Protein AF-A0A840G719-F1 (afdb_monomer_lite)

Sequence (192 aa):
MLYLLPMEHEDEPPPPDCAWRLLTVCSDPEGNNGPLLNAIDALGDNLITAFDHQLRTITRLAATGKPWRELIQDRGSLHDVGDIQITYPTGETRTEKLWQFSHGQMRLLWCYGGGKKVLILSHAMPKTSRKIKDSDREAARQVMQEFVNSREAGNLKIIGDDDHERTLEKLFPKGAGESRVQKKSQDGRRLC

Organism: Rhodocyclus tenuis (NCBI:txid1066)

Foldseek 3Di:
DKEWEFLAQPPDDDAPLLFATETEIAPDPVVLHGQASVQLVPDDPVVVVQVNVQSHVVNVVRSVSDDPVVSCPPCVFKDFQDWAWAQAPVRDIDIWTWMWGDTDQKIWIWTALLWRRYIYTFYMDGCPDPHDDVVNVVSSNVRSNVSRHCLVVVNYAYPPDPCRVVSNCRGHPPPSNPDDPPPPPPDDDDDD

Secondary structure (DSSP, 8-state):
-EEEEE---TTSPPPPTTSPEEEEEESBTTTTBSHHHHHHHTS-HHHHHHHHHHHHHHHHHHHT---HHHH---TTTEEEEEEEEEE-TTS-EEEEEEEEEEETTEEEEEEE-SSSSEEEEEEEEE--SSSPPHHHHHHHHHHHHHHHHHHHTT-EEETT-TTHHHHHHHHS-TTTTSS-------------

pLDDT: mean 83.4, std 15.77, range [34.47, 96.69]

Radius of gyration: 17.81 Å; chains: 1; bounding box: 38×36×70 Å

Structure (mmCIF, N/CA/C/O backbone):
data_AF-A0A840G719-F1
#
_entry.id   AF-A0A840G719-F1
#
loop_
_atom_site.group_PDB
_atom_site.id
_atom_site.type_symbol
_atom_site.label_atom_id
_atom_site.label_alt_id
_atom_site.label_comp_id
_atom_site.label_asym_id
_atom_site.label_entity_id
_atom_site.label_seq_id
_atom_site.pdbx_PDB_ins_code
_atom_site.Cartn_x
_atom_site.Cartn_y
_atom_site.Cartn_z
_atom_site.occupancy
_atom_site.B_iso_or_equiv
_atom_site.auth_seq_id
_atom_site.auth_comp_id
_atom_site.auth_asym_id
_atom_site.auth_atom_id
_atom_site.pdbx_PDB_model_num
ATOM 1 N N . MET A 1 1 ? -18.100 2.601 -0.560 1.00 81.81 1 MET A N 1
ATOM 2 C CA . MET A 1 1 ? -17.422 1.340 -0.199 1.00 81.81 1 MET A CA 1
ATOM 3 C C . MET A 1 1 ? -16.013 1.424 -0.751 1.00 81.81 1 MET A C 1
ATOM 5 O O . MET A 1 1 ? -15.888 1.902 -1.870 1.00 81.81 1 MET A O 1
ATOM 9 N N . LEU A 1 2 ? -14.996 1.055 0.030 1.00 90.94 2 LEU A N 1
ATOM 10 C CA . LEU A 1 2 ? -13.596 1.067 -0.402 1.00 90.94 2 LEU A CA 1
ATOM 11 C C . LEU A 1 2 ? -13.113 -0.371 -0.580 1.00 90.94 2 LEU A C 1
ATOM 13 O O . LEU A 1 2 ? -13.419 -1.241 0.241 1.00 90.94 2 LEU A O 1
ATOM 17 N N . TYR A 1 3 ? -12.335 -0.608 -1.627 1.00 91.75 3 TYR A N 1
ATOM 18 C CA . TYR A 1 3 ? -11.767 -1.912 -1.914 1.00 91.75 3 TYR A CA 1
ATOM 19 C C . TYR A 1 3 ? -10.288 -1.958 -1.534 1.00 91.75 3 TYR A C 1
ATOM 21 O O . TYR A 1 3 ? -9.558 -0.973 -1.650 1.00 91.75 3 TYR A O 1
ATOM 29 N N . LEU A 1 4 ? -9.851 -3.122 -1.068 1.00 91.56 4 LEU A N 1
ATOM 30 C CA . LEU A 1 4 ? -8.453 -3.464 -0.866 1.00 91.56 4 LEU A CA 1
ATOM 31 C C . LEU A 1 4 ? -8.055 -4.466 -1.937 1.00 91.56 4 LEU A C 1
ATOM 33 O O . LEU A 1 4 ? -8.600 -5.570 -1.993 1.00 91.56 4 LEU A O 1
ATOM 37 N N . LEU A 1 5 ? -7.104 -4.071 -2.770 1.00 90.81 5 LEU A N 1
ATOM 38 C CA . LEU A 1 5 ? -6.531 -4.932 -3.790 1.00 90.81 5 LEU A CA 1
ATOM 39 C C . LEU A 1 5 ? -5.259 -5.584 -3.234 1.00 90.81 5 LEU A C 1
ATOM 41 O O . LEU A 1 5 ? -4.340 -4.853 -2.840 1.00 90.81 5 LEU A O 1
ATOM 45 N N . PRO A 1 6 ? -5.184 -6.925 -3.176 1.00 90.56 6 PRO A N 1
ATOM 46 C CA . PRO A 1 6 ? -3.932 -7.623 -2.931 1.00 90.56 6 PRO A CA 1
ATOM 47 C C . PRO A 1 6 ? -2.903 -7.291 -4.010 1.00 90.56 6 PRO A C 1
ATOM 49 O O . PRO A 1 6 ? -3.164 -7.422 -5.201 1.00 90.56 6 PRO A O 1
ATOM 52 N N . MET A 1 7 ? -1.728 -6.847 -3.578 1.00 89.81 7 MET A N 1
ATOM 53 C CA . MET A 1 7 ? -0.600 -6.536 -4.448 1.00 89.81 7 MET A CA 1
ATOM 54 C C . MET A 1 7 ? 0.362 -7.718 -4.419 1.00 89.81 7 MET A C 1
ATOM 56 O O . MET A 1 7 ? 1.276 -7.779 -3.594 1.00 89.81 7 MET A O 1
ATOM 60 N N . GLU A 1 8 ? 0.110 -8.675 -5.302 1.00 85.94 8 GLU A N 1
ATOM 61 C CA . GLU A 1 8 ? 0.941 -9.857 -5.507 1.00 85.94 8 GLU A CA 1
ATOM 62 C C . GLU A 1 8 ? 1.655 -9.740 -6.854 1.00 85.94 8 GLU A C 1
ATOM 64 O O . GLU A 1 8 ? 1.196 -9.048 -7.759 1.00 85.94 8 GLU A O 1
ATOM 69 N N . HIS A 1 9 ? 2.821 -10.368 -6.963 1.00 86.44 9 HIS A N 1
ATOM 70 C CA . HIS A 1 9 ? 3.521 -10.451 -8.240 1.00 86.44 9 HIS A CA 1
ATOM 71 C C . HIS A 1 9 ? 3.101 -11.751 -8.927 1.00 86.44 9 HIS A C 1
ATOM 73 O O . HIS A 1 9 ? 3.097 -12.787 -8.269 1.00 86.44 9 HIS A O 1
ATOM 79 N N . GLU A 1 10 ? 2.810 -11.714 -10.228 1.00 82.88 10 GLU A N 1
ATOM 80 C CA . GLU A 1 10 ? 2.217 -12.840 -10.974 1.00 82.88 10 GLU A CA 1
ATOM 81 C C . GLU A 1 10 ? 3.056 -14.132 -10.903 1.00 82.88 10 GLU A C 1
ATOM 83 O O . GLU A 1 10 ? 2.513 -15.226 -10.779 1.00 82.88 10 GLU A O 1
ATOM 88 N N . ASP A 1 11 ? 4.387 -14.005 -10.918 1.00 84.62 11 ASP A N 1
ATOM 89 C CA . ASP A 1 11 ? 5.314 -15.146 -10.802 1.00 84.62 11 ASP A CA 1
ATOM 90 C C . ASP A 1 11 ? 5.476 -15.732 -9.385 1.00 84.62 11 ASP A C 1
ATOM 92 O O . ASP A 1 11 ? 6.217 -16.704 -9.204 1.00 84.62 11 ASP A O 1
ATOM 96 N N . GLU A 1 12 ? 4.899 -15.119 -8.351 1.00 84.06 12 GLU A N 1
ATOM 97 C CA . GLU A 1 12 ? 5.107 -15.541 -6.963 1.00 84.06 12 GLU A CA 1
ATOM 98 C C . GLU A 1 12 ? 3.858 -16.253 -6.421 1.00 84.06 12 GLU A C 1
ATOM 100 O O . GLU A 1 12 ? 2.735 -15.853 -6.722 1.00 84.06 12 GLU A O 1
ATOM 105 N N . PRO A 1 13 ? 4.017 -17.319 -5.614 1.00 79.25 13 PRO A N 1
ATOM 106 C CA . PRO A 1 13 ? 2.868 -18.014 -5.053 1.00 79.25 13 PRO A CA 1
ATOM 107 C C . PRO A 1 13 ? 2.095 -17.098 -4.095 1.00 79.25 13 PRO A C 1
ATOM 109 O O . PRO A 1 13 ? 2.709 -16.245 -3.437 1.00 79.25 13 PRO A O 1
ATOM 112 N N . PRO A 1 14 ? 0.779 -17.326 -3.930 1.00 75.50 14 PRO A N 1
ATOM 113 C CA . PRO A 1 14 ? -0.012 -16.556 -2.990 1.00 75.50 14 PRO A CA 1
ATOM 114 C C . PRO A 1 14 ? 0.574 -16.694 -1.575 1.00 75.50 14 PRO A C 1
ATOM 116 O O . PRO A 1 14 ? 1.011 -17.782 -1.168 1.00 75.50 14 PRO A O 1
ATOM 119 N N . PRO A 1 15 ? 0.611 -15.603 -0.798 1.00 76.75 15 PRO A N 1
ATOM 120 C CA . PRO A 1 15 ? 1.250 -15.595 0.500 1.00 76.75 15 PRO A CA 1
ATOM 121 C C . PRO A 1 15 ? 0.500 -16.516 1.481 1.00 76.75 15 PRO A C 1
ATOM 123 O O . PRO A 1 15 ? -0.730 -16.447 1.580 1.00 76.75 15 PRO A O 1
ATOM 126 N N . PRO A 1 16 ? 1.206 -17.334 2.284 1.00 80.75 16 PRO A N 1
ATOM 127 C CA . PRO A 1 16 ? 0.563 -18.195 3.277 1.00 80.75 16 PRO A CA 1
ATOM 128 C C . PRO A 1 16 ? -0.178 -17.372 4.343 1.00 80.75 16 PRO A C 1
ATOM 130 O O . PRO A 1 16 ? 0.111 -16.194 4.542 1.00 80.75 16 PRO A O 1
ATOM 133 N N . ASP A 1 17 ? -1.090 -17.988 5.096 1.00 77.19 17 ASP A N 1
ATOM 134 C CA . ASP A 1 17 ? -1.905 -17.305 6.124 1.00 77.19 17 ASP A CA 1
ATOM 135 C C . ASP A 1 17 ? -1.086 -16.556 7.193 1.00 77.19 17 ASP A C 1
ATOM 137 O O . ASP A 1 17 ? -1.567 -15.613 7.818 1.00 77.19 17 ASP A O 1
ATOM 141 N N . CYS A 1 18 ? 0.162 -16.967 7.426 1.00 80.69 18 CYS A N 1
ATOM 142 C CA . CYS A 1 18 ? 1.057 -16.338 8.395 1.00 80.69 18 CYS A CA 1
ATOM 143 C C . CYS A 1 18 ? 1.989 -15.269 7.792 1.00 80.69 18 CYS A C 1
ATOM 145 O O . CYS A 1 18 ? 2.794 -14.692 8.537 1.00 80.69 18 CYS A O 1
ATOM 147 N N . ALA A 1 19 ? 1.918 -15.015 6.484 1.00 89.69 19 ALA A N 1
ATOM 148 C CA . ALA A 1 19 ? 2.735 -14.030 5.781 1.00 89.69 19 ALA A CA 1
ATOM 149 C C . ALA A 1 19 ? 2.218 -12.597 5.956 1.00 89.69 19 ALA A C 1
ATOM 151 O O . ALA A 1 19 ? 1.164 -12.351 6.543 1.00 89.69 19 ALA A O 1
ATOM 152 N N . TRP A 1 20 ? 2.995 -11.634 5.459 1.00 92.00 20 TRP A N 1
ATOM 153 C CA . TRP A 1 20 ? 2.507 -10.271 5.301 1.00 92.00 20 TRP A CA 1
ATOM 154 C C . TRP A 1 20 ? 1.571 -10.170 4.098 1.00 92.00 20 TRP A C 1
ATOM 156 O O . TRP A 1 20 ? 1.871 -10.703 3.033 1.00 92.00 20 TRP A O 1
ATOM 166 N N . ARG A 1 21 ? 0.456 -9.459 4.267 1.00 91.75 21 ARG A N 1
ATOM 167 C CA . ARG A 1 21 ? -0.425 -9.052 3.170 1.00 91.75 21 ARG A CA 1
ATOM 168 C C . ARG A 1 21 ? -0.020 -7.662 2.696 1.00 91.75 21 ARG A C 1
ATOM 170 O O . ARG A 1 21 ? 0.067 -6.733 3.502 1.00 91.75 21 ARG A O 1
ATOM 177 N N . LEU A 1 22 ? 0.236 -7.544 1.399 1.00 93.88 22 LEU A N 1
ATOM 178 C CA . LEU A 1 22 ? 0.485 -6.281 0.717 1.00 93.88 22 LEU A CA 1
ATOM 179 C C . LEU A 1 22 ? -0.827 -5.864 0.066 1.00 93.88 22 LEU A C 1
ATOM 181 O O . LEU A 1 22 ? -1.325 -6.578 -0.795 1.00 93.88 22 LEU A O 1
ATOM 185 N N . LEU A 1 23 ? -1.413 -4.761 0.511 1.00 94.06 23 LEU A N 1
ATOM 186 C CA . LEU A 1 23 ? -2.702 -4.289 0.014 1.00 94.06 23 LEU A CA 1
ATOM 187 C C . LEU A 1 23 ? -2.552 -2.856 -0.487 1.00 94.06 23 LEU A C 1
ATOM 189 O O . LEU A 1 23 ? -1.774 -2.087 0.074 1.00 94.06 23 LEU A O 1
ATOM 193 N N . THR A 1 24 ? -3.326 -2.465 -1.490 1.00 94.50 24 THR A N 1
ATOM 194 C CA . THR A 1 24 ? -3.522 -1.053 -1.838 1.00 94.50 24 THR A CA 1
ATOM 195 C C . THR A 1 24 ? -5.002 -0.696 -1.830 1.00 94.50 24 THR A C 1
ATOM 197 O O . THR A 1 24 ? -5.857 -1.577 -1.933 1.00 94.50 24 THR A O 1
ATOM 200 N N . VAL A 1 25 ? -5.305 0.590 -1.655 1.00 94.31 25 VAL A N 1
ATOM 201 C CA . VAL A 1 25 ? -6.685 1.081 -1.691 1.00 94.31 25 VAL A CA 1
ATOM 202 C C . VAL A 1 25 ? -7.129 1.299 -3.131 1.00 94.31 25 VAL A C 1
ATOM 204 O O . VAL A 1 25 ? -6.366 1.784 -3.969 1.00 94.31 25 VAL A O 1
ATOM 207 N N . CYS A 1 26 ? -8.381 0.963 -3.396 1.00 91.75 26 CYS A N 1
ATOM 208 C CA . CYS A 1 26 ? -8.999 1.065 -4.702 1.00 91.75 26 CYS A CA 1
ATOM 209 C C . CYS A 1 26 ? -10.455 1.516 -4.533 1.00 91.75 26 CYS A C 1
ATOM 211 O O . CYS A 1 26 ? -11.174 1.026 -3.656 1.00 91.75 26 CYS A O 1
A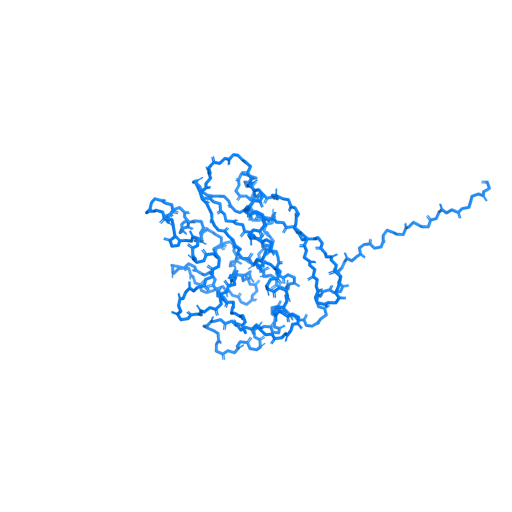TOM 213 N N . SER A 1 27 ? -10.880 2.483 -5.341 1.00 86.12 27 SER A N 1
ATOM 214 C CA . SER A 1 27 ? -12.250 3.007 -5.328 1.00 86.12 27 SER A CA 1
ATOM 215 C C . SER A 1 27 ? -13.155 2.275 -6.320 1.00 86.12 27 SER A C 1
ATOM 217 O O . SER A 1 27 ? -14.357 2.171 -6.077 1.00 86.12 27 SER A O 1
ATOM 219 N N . ASP A 1 28 ? -12.575 1.727 -7.390 1.00 82.62 28 ASP A N 1
ATOM 220 C CA . ASP A 1 28 ? -13.264 0.948 -8.416 1.00 82.62 28 ASP A CA 1
ATOM 221 C C . ASP A 1 28 ? -12.405 -0.260 -8.843 1.00 82.62 28 ASP A C 1
ATOM 223 O O . ASP A 1 28 ? -11.403 -0.074 -9.545 1.00 82.62 28 ASP A O 1
ATOM 227 N N . PRO A 1 29 ? -12.776 -1.485 -8.420 1.00 74.12 29 PRO A N 1
ATOM 228 C CA . PRO A 1 29 ? -12.008 -2.695 -8.682 1.00 74.12 29 PRO A CA 1
ATOM 229 C C . PRO A 1 29 ? -12.078 -3.144 -10.144 1.00 74.12 29 PRO A C 1
ATOM 231 O O . PRO A 1 29 ? -11.167 -3.823 -10.602 1.00 74.12 29 PRO A O 1
ATOM 234 N N . GLU A 1 30 ? -13.140 -2.791 -10.875 1.00 76.50 30 GLU A N 1
ATOM 235 C CA . GLU A 1 30 ? -13.302 -3.163 -12.287 1.00 76.50 30 GLU A CA 1
ATOM 236 C C . GLU A 1 30 ? -12.568 -2.173 -13.198 1.00 76.50 30 GLU A C 1
ATOM 238 O O . GLU A 1 30 ? -12.023 -2.554 -14.233 1.00 76.50 30 GLU A O 1
ATOM 243 N N . GLY A 1 31 ? -12.510 -0.905 -12.784 1.00 68.12 31 GLY A N 1
ATOM 244 C CA . GLY A 1 31 ? -11.797 0.161 -13.484 1.00 68.12 31 GLY A CA 1
ATOM 245 C C . GLY A 1 31 ? -10.313 0.299 -13.132 1.00 68.12 31 GLY A C 1
ATOM 246 O O . GLY A 1 31 ? -9.684 1.229 -13.632 1.00 68.12 31 GLY A O 1
ATOM 247 N N . ASN A 1 32 ? -9.757 -0.562 -12.264 1.00 69.56 32 ASN A N 1
ATOM 248 C CA . ASN A 1 32 ? -8.391 -0.447 -11.724 1.00 69.56 32 ASN A CA 1
ATOM 249 C C . ASN A 1 32 ? -8.064 0.958 -11.188 1.00 69.56 32 ASN A C 1
ATOM 251 O O . ASN A 1 32 ? -6.950 1.460 -11.324 1.00 69.56 32 ASN A O 1
ATOM 255 N N . ASN A 1 33 ? -9.036 1.615 -10.554 1.00 79.62 33 ASN A N 1
ATOM 256 C CA . ASN A 1 33 ? -8.864 2.996 -10.128 1.00 79.62 33 ASN A CA 1
ATOM 257 C C . ASN A 1 33 ? -8.415 3.061 -8.667 1.00 79.62 33 ASN A C 1
ATOM 259 O O . ASN A 1 33 ? -9.140 2.676 -7.743 1.00 79.62 33 ASN A O 1
ATOM 263 N N . GLY A 1 34 ? -7.209 3.571 -8.449 1.00 84.94 34 GLY A N 1
ATOM 264 C CA . GLY A 1 34 ? -6.663 3.796 -7.118 1.00 84.94 34 GLY A CA 1
ATOM 265 C C . GLY A 1 34 ? -5.391 4.639 -7.171 1.00 84.94 34 GLY A C 1
ATOM 266 O O . GLY A 1 34 ? -4.704 4.638 -8.191 1.00 84.94 34 GLY A O 1
ATOM 267 N N . PRO A 1 35 ? -5.024 5.356 -6.095 1.00 88.50 35 PRO A N 1
ATOM 268 C CA . PRO A 1 35 ? -3.866 6.254 -6.118 1.00 88.50 35 PRO A CA 1
ATOM 269 C C . PRO A 1 35 ? -2.545 5.569 -6.485 1.00 88.50 35 PRO A C 1
ATOM 271 O O . PRO A 1 35 ? -1.714 6.168 -7.166 1.00 88.50 35 PRO A O 1
ATOM 274 N N . LEU A 1 36 ? -2.350 4.314 -6.064 1.00 91.88 36 LEU A N 1
ATOM 275 C CA . LEU A 1 36 ? -1.182 3.531 -6.459 1.00 91.88 36 LEU A CA 1
ATOM 276 C C . LEU A 1 36 ? -1.283 3.055 -7.914 1.00 91.88 36 LEU A C 1
ATOM 278 O O . LEU A 1 36 ? -0.312 3.201 -8.645 1.00 91.88 36 LEU A O 1
ATOM 282 N N . LEU A 1 37 ? -2.438 2.533 -8.335 1.00 90.81 37 LEU A N 1
ATOM 283 C CA . LEU A 1 37 ? -2.658 2.011 -9.691 1.00 90.81 37 LEU A CA 1
ATOM 284 C C . LEU A 1 37 ? -2.489 3.112 -10.742 1.00 90.81 37 LEU A C 1
ATOM 286 O O . LEU A 1 37 ? -1.659 2.991 -11.635 1.00 90.81 37 LEU A O 1
ATOM 290 N N . ASN A 1 38 ? -3.128 4.261 -10.524 1.00 90.25 38 ASN A N 1
ATOM 291 C CA . ASN A 1 38 ? -2.992 5.438 -11.380 1.00 90.25 38 ASN A CA 1
ATOM 292 C C . ASN A 1 38 ? -1.535 5.931 -11.450 1.00 90.25 38 ASN A C 1
ATOM 294 O O . ASN A 1 38 ? -1.092 6.441 -12.477 1.00 90.25 38 ASN A O 1
ATOM 298 N N . ALA A 1 39 ? -0.779 5.803 -10.353 1.00 89.81 39 ALA A N 1
ATOM 299 C CA . ALA A 1 39 ? 0.634 6.167 -10.334 1.00 89.81 39 ALA A CA 1
ATOM 300 C C . ALA A 1 39 ? 1.505 5.167 -11.104 1.00 89.81 39 ALA A C 1
ATOM 302 O O . ALA A 1 39 ? 2.477 5.594 -11.720 1.00 89.81 39 ALA A O 1
ATOM 303 N N . ILE A 1 40 ? 1.162 3.875 -11.073 1.00 90.06 40 ILE A N 1
ATOM 304 C CA . ILE A 1 40 ? 1.827 2.808 -11.832 1.00 90.06 40 ILE A CA 1
ATOM 305 C C . ILE A 1 40 ? 1.556 2.975 -13.332 1.00 90.06 40 ILE A C 1
ATOM 307 O O . ILE A 1 40 ? 2.504 2.957 -14.112 1.00 90.06 40 ILE A O 1
ATOM 311 N N . ASP A 1 41 ? 0.307 3.230 -13.723 1.00 88.62 41 ASP A N 1
ATOM 312 C CA . ASP A 1 41 ? -0.089 3.428 -15.126 1.00 88.62 41 ASP A CA 1
ATOM 313 C C . ASP A 1 41 ? 0.572 4.662 -15.757 1.00 88.62 41 ASP A C 1
ATOM 315 O O . ASP A 1 41 ? 0.802 4.720 -16.964 1.00 88.62 41 ASP A O 1
ATOM 319 N N . ALA A 1 42 ? 0.913 5.658 -14.937 1.00 88.75 42 ALA A N 1
ATOM 320 C CA . ALA A 1 42 ? 1.636 6.849 -15.372 1.00 88.75 42 ALA A CA 1
ATOM 321 C C . ALA A 1 42 ? 3.161 6.638 -15.501 1.00 88.75 42 ALA A C 1
ATOM 323 O O . ALA A 1 42 ? 3.878 7.571 -15.886 1.00 88.75 42 ALA A O 1
ATOM 324 N N . LEU A 1 43 ? 3.691 5.458 -15.155 1.00 88.00 43 LEU A N 1
ATOM 325 C CA . LEU A 1 43 ? 5.113 5.151 -15.301 1.00 88.00 43 LEU A CA 1
ATOM 326 C C . LEU A 1 43 ? 5.455 4.853 -16.764 1.00 88.00 43 LEU A C 1
ATOM 328 O O . LEU A 1 43 ? 4.736 4.153 -17.464 1.00 88.00 43 LEU A O 1
ATOM 332 N N . GLY A 1 44 ? 6.615 5.331 -17.218 1.00 87.12 44 GLY A N 1
ATOM 333 C CA . GLY A 1 44 ? 7.180 4.881 -18.494 1.00 87.12 44 GLY A CA 1
ATOM 334 C C . GLY A 1 44 ? 7.775 3.468 -18.405 1.00 87.12 44 GLY A C 1
ATOM 335 O O . GLY A 1 44 ? 8.144 3.016 -17.319 1.00 87.12 44 GLY A O 1
ATOM 336 N N . ASP A 1 45 ? 7.972 2.817 -19.554 1.00 85.62 45 ASP A N 1
ATOM 337 C CA . ASP A 1 45 ? 8.405 1.410 -19.707 1.00 85.62 45 ASP A CA 1
ATOM 338 C C . ASP A 1 45 ? 9.613 0.990 -18.834 1.00 85.62 45 ASP A C 1
ATOM 340 O O . ASP A 1 45 ? 9.659 -0.086 -18.229 1.00 85.62 45 ASP A O 1
ATOM 344 N N . ASN A 1 46 ? 10.613 1.865 -18.707 1.00 83.25 46 ASN A N 1
ATOM 345 C CA . ASN A 1 46 ? 11.795 1.575 -17.885 1.00 83.25 46 ASN A CA 1
ATOM 346 C C . ASN A 1 46 ? 11.485 1.571 -16.378 1.00 83.25 46 ASN A C 1
ATOM 348 O O . ASN A 1 46 ? 12.138 0.877 -15.598 1.00 83.25 46 ASN A O 1
ATOM 352 N N . LEU A 1 47 ? 10.516 2.379 -15.952 1.00 89.56 47 LEU A N 1
ATOM 353 C CA . LEU A 1 47 ? 10.132 2.520 -14.553 1.00 89.56 47 LEU A CA 1
ATOM 354 C C . LEU A 1 47 ? 9.125 1.454 -14.133 1.00 89.56 47 LEU A C 1
ATOM 356 O O . LEU A 1 47 ? 9.222 0.987 -13.000 1.00 89.56 47 LEU A O 1
ATOM 360 N N . ILE A 1 48 ? 8.240 1.015 -15.035 1.00 91.12 48 ILE A N 1
ATOM 361 C CA . ILE A 1 48 ? 7.355 -0.122 -14.756 1.00 91.12 48 ILE A CA 1
ATOM 362 C C . ILE A 1 48 ? 8.168 -1.403 -14.541 1.00 91.12 48 ILE A C 1
ATOM 364 O O . ILE A 1 48 ? 7.932 -2.107 -13.570 1.00 91.12 48 ILE A O 1
ATOM 368 N N . THR A 1 49 ? 9.229 -1.631 -15.326 1.00 91.00 49 THR A N 1
ATOM 369 C CA . THR A 1 49 ? 10.141 -2.773 -15.116 1.00 91.00 49 THR A CA 1
ATOM 370 C C . THR A 1 49 ? 10.834 -2.709 -13.745 1.00 91.00 49 THR A C 1
ATOM 372 O O . THR A 1 49 ? 10.986 -3.713 -13.050 1.00 91.00 49 THR A O 1
ATOM 375 N N . ALA A 1 50 ? 11.255 -1.513 -13.318 1.00 91.19 50 ALA A N 1
ATOM 376 C CA . ALA A 1 50 ? 11.862 -1.326 -12.001 1.00 91.19 50 ALA A CA 1
ATOM 377 C C . ALA A 1 50 ? 10.850 -1.508 -10.856 1.00 91.19 50 ALA A C 1
ATOM 379 O O . ALA A 1 50 ? 11.214 -2.028 -9.798 1.00 91.19 50 ALA A O 1
ATOM 380 N N . PHE A 1 51 ? 9.601 -1.079 -11.058 1.00 93.00 51 PHE A N 1
ATOM 381 C CA . PHE A 1 51 ? 8.497 -1.310 -10.131 1.00 93.00 51 PHE A CA 1
ATOM 382 C C . PHE A 1 51 ? 8.165 -2.800 -10.022 1.00 93.00 51 PHE A C 1
ATOM 384 O O . PHE A 1 51 ? 8.057 -3.306 -8.912 1.00 93.00 51 PHE A O 1
ATOM 391 N N . ASP A 1 52 ? 8.094 -3.511 -11.142 1.00 92.19 52 ASP A N 1
ATOM 392 C CA . ASP A 1 52 ? 7.816 -4.945 -11.195 1.00 92.19 52 ASP A CA 1
ATOM 393 C C . ASP A 1 52 ? 8.858 -5.755 -10.407 1.00 92.19 52 ASP A C 1
ATOM 395 O O . ASP A 1 52 ? 8.533 -6.478 -9.461 1.00 92.19 52 ASP A O 1
ATOM 399 N N . HIS A 1 53 ? 10.148 -5.504 -10.657 1.00 90.94 53 HIS A N 1
ATOM 400 C CA . HIS A 1 53 ? 11.224 -6.130 -9.885 1.00 90.94 53 HIS A CA 1
ATOM 401 C C . HIS A 1 53 ? 11.148 -5.787 -8.383 1.00 90.94 53 HIS A C 1
ATOM 403 O O . HIS A 1 53 ? 11.444 -6.621 -7.512 1.00 90.94 53 HIS A O 1
ATOM 409 N N . GLN A 1 54 ? 10.758 -4.551 -8.054 1.00 92.12 54 GLN A N 1
ATOM 410 C CA . GLN A 1 54 ? 10.524 -4.147 -6.671 1.00 92.12 54 GLN A CA 1
ATOM 411 C C . GLN A 1 54 ? 9.367 -4.934 -6.049 1.00 92.12 54 GLN A C 1
ATOM 413 O O . GLN A 1 54 ? 9.550 -5.474 -4.956 1.00 92.12 54 GLN A O 1
ATOM 418 N N . LEU A 1 55 ? 8.227 -5.030 -6.741 1.00 93.31 55 LEU A N 1
ATOM 419 C CA . LEU A 1 55 ? 7.035 -5.754 -6.306 1.00 93.31 55 LEU A CA 1
ATOM 420 C C . LEU A 1 55 ? 7.360 -7.232 -6.077 1.00 93.31 55 LEU A C 1
ATOM 422 O O . LEU A 1 55 ? 7.107 -7.756 -4.995 1.00 93.31 55 LEU A O 1
ATOM 426 N N . ARG A 1 56 ? 8.053 -7.874 -7.021 1.00 92.69 56 ARG A N 1
ATOM 427 C CA . ARG A 1 56 ? 8.540 -9.252 -6.873 1.00 92.69 56 ARG A CA 1
ATOM 428 C C . ARG A 1 56 ? 9.351 -9.452 -5.598 1.00 92.69 56 ARG A C 1
ATOM 430 O O . ARG A 1 56 ? 9.145 -10.404 -4.844 1.00 92.69 56 ARG A O 1
ATOM 437 N N . THR A 1 57 ? 10.289 -8.539 -5.347 1.00 90.25 57 THR A N 1
ATOM 438 C CA . THR A 1 57 ? 11.179 -8.612 -4.185 1.00 90.25 57 THR A CA 1
ATOM 439 C C . THR A 1 57 ? 10.391 -8.489 -2.883 1.00 90.25 57 THR A C 1
ATOM 441 O O . THR A 1 57 ? 10.584 -9.295 -1.972 1.00 90.25 57 THR A O 1
ATOM 444 N N . ILE A 1 58 ? 9.487 -7.511 -2.778 1.00 91.88 58 ILE A N 1
ATOM 445 C CA . ILE A 1 58 ? 8.702 -7.315 -1.554 1.00 91.88 58 ILE A CA 1
ATOM 446 C C . ILE A 1 58 ? 7.690 -8.443 -1.340 1.00 91.88 58 ILE A C 1
ATOM 448 O O . ILE A 1 58 ? 7.519 -8.856 -0.196 1.00 91.88 58 ILE A O 1
ATOM 452 N N . THR A 1 59 ? 7.098 -9.007 -2.395 1.00 92.12 59 THR A N 1
ATOM 453 C CA . THR A 1 59 ? 6.181 -10.154 -2.298 1.00 92.12 59 THR A CA 1
ATOM 454 C C . THR A 1 59 ? 6.902 -11.383 -1.743 1.00 92.12 59 THR A C 1
ATOM 456 O O . THR A 1 59 ? 6.428 -12.003 -0.788 1.00 92.12 59 THR A O 1
ATOM 459 N N . ARG A 1 60 ? 8.123 -11.669 -2.217 1.00 90.38 60 ARG A N 1
ATOM 460 C CA . ARG A 1 60 ? 8.974 -12.738 -1.657 1.00 90.38 60 ARG A CA 1
ATOM 461 C C . ARG A 1 60 ? 9.281 -12.542 -0.179 1.00 90.38 60 ARG A C 1
ATOM 463 O O . ARG A 1 60 ? 9.199 -13.482 0.608 1.00 90.38 60 ARG A O 1
ATOM 470 N N . LEU A 1 61 ? 9.650 -11.322 0.209 1.00 90.19 61 LEU A N 1
ATOM 471 C CA . LEU A 1 61 ? 9.943 -10.998 1.606 1.00 90.19 61 LEU A CA 1
ATOM 472 C C . LEU A 1 61 ? 8.688 -11.113 2.479 1.00 90.19 61 LEU A C 1
ATOM 474 O O . LEU A 1 61 ? 8.747 -11.697 3.566 1.00 90.19 61 LEU A O 1
ATOM 478 N N . ALA A 1 62 ? 7.551 -10.626 1.982 1.00 91.56 62 ALA A N 1
ATOM 479 C CA . ALA A 1 62 ? 6.259 -10.704 2.647 1.00 91.56 62 ALA A CA 1
ATOM 480 C C . ALA A 1 62 ? 5.864 -12.159 2.940 1.00 91.56 62 ALA A C 1
ATOM 482 O O . ALA A 1 62 ? 5.475 -12.463 4.075 1.00 91.56 62 ALA A O 1
ATOM 483 N N . ALA A 1 63 ? 6.068 -13.062 1.973 1.00 91.25 63 ALA A N 1
ATOM 484 C CA . ALA A 1 63 ? 5.775 -14.492 2.086 1.00 91.25 63 ALA A CA 1
ATOM 485 C C . ALA A 1 63 ? 6.533 -15.192 3.229 1.00 91.25 63 ALA A C 1
ATOM 487 O O . ALA A 1 63 ? 6.041 -16.169 3.790 1.00 91.25 63 ALA A O 1
ATOM 488 N N . THR A 1 64 ? 7.694 -14.673 3.649 1.00 89.81 64 THR A N 1
ATOM 489 C CA . THR A 1 64 ? 8.443 -15.242 4.787 1.00 89.81 64 THR A CA 1
ATOM 490 C C . THR A 1 64 ? 7.750 -15.031 6.136 1.00 89.81 64 THR A C 1
ATOM 492 O O . THR A 1 64 ? 8.087 -15.693 7.118 1.00 89.81 64 THR A O 1
ATOM 495 N N . GLY A 1 65 ? 6.846 -14.048 6.226 1.00 88.75 65 GLY A N 1
ATOM 496 C CA . GLY A 1 65 ? 6.180 -13.653 7.465 1.00 88.75 65 GLY A CA 1
ATOM 497 C C . GLY A 1 65 ? 7.102 -13.070 8.545 1.00 88.75 65 GLY A C 1
ATOM 498 O O . GLY A 1 65 ? 6.611 -12.769 9.638 1.00 88.75 65 GLY A O 1
ATOM 499 N N . LYS A 1 66 ? 8.404 -12.902 8.285 1.00 89.31 66 LYS A N 1
ATOM 500 C CA . LYS A 1 66 ? 9.358 -12.328 9.245 1.00 89.31 66 LYS A CA 1
ATOM 501 C C . LYS A 1 66 ? 9.186 -10.807 9.351 1.00 89.31 66 LYS A C 1
ATOM 503 O O . LYS A 1 66 ? 8.681 -10.183 8.419 1.00 89.31 66 LYS A O 1
ATOM 508 N N . PRO A 1 67 ? 9.574 -10.171 10.466 1.00 86.81 67 PRO A N 1
ATOM 509 C CA . PRO A 1 67 ? 9.536 -8.715 10.584 1.00 86.81 67 PRO A CA 1
ATOM 510 C C . PRO A 1 67 ? 10.402 -8.016 9.522 1.00 86.81 67 PRO A C 1
ATOM 512 O O . PRO A 1 67 ? 11.562 -8.366 9.325 1.00 86.81 67 PRO A O 1
ATOM 515 N N . TRP A 1 68 ? 9.879 -6.960 8.889 1.00 83.88 68 TRP A N 1
ATOM 516 C CA . TRP A 1 68 ? 10.570 -6.228 7.811 1.00 83.88 68 TRP A CA 1
ATOM 517 C C . TRP A 1 68 ? 11.954 -5.691 8.190 1.00 83.88 68 TRP A C 1
ATOM 519 O O . TRP A 1 68 ? 12.860 -5.665 7.361 1.00 83.88 68 TRP A O 1
ATOM 529 N N . ARG A 1 69 ? 12.138 -5.311 9.459 1.00 76.94 69 ARG A N 1
ATOM 530 C CA . ARG A 1 69 ? 13.430 -4.840 9.984 1.00 76.94 69 ARG A CA 1
ATOM 531 C C . ARG A 1 69 ? 14.510 -5.927 10.010 1.00 76.94 69 ARG A C 1
ATOM 533 O O . ARG A 1 69 ? 15.685 -5.586 10.007 1.00 76.94 69 ARG A O 1
ATOM 540 N N . GLU A 1 70 ? 14.127 -7.201 10.063 1.00 82.88 70 GLU A N 1
ATOM 541 C CA . GLU A 1 70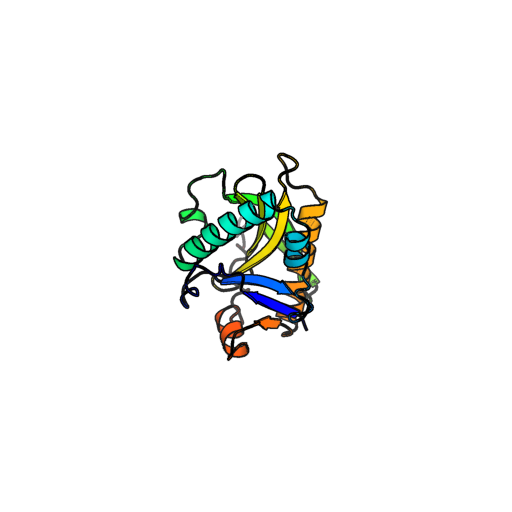 ? 15.061 -8.338 10.028 1.00 82.88 70 GLU A CA 1
ATOM 542 C C . GLU A 1 70 ? 15.387 -8.762 8.594 1.00 82.88 70 GLU A C 1
ATOM 544 O O . GLU A 1 70 ? 16.473 -9.268 8.319 1.00 82.88 70 GLU A O 1
ATOM 549 N N . LEU A 1 71 ? 14.432 -8.559 7.684 1.00 79.50 71 LEU A N 1
ATOM 550 C CA . LEU A 1 71 ? 14.526 -8.973 6.287 1.00 79.50 71 LEU A CA 1
ATOM 551 C C . LEU A 1 71 ? 15.375 -8.027 5.441 1.00 79.50 71 LEU A C 1
ATOM 553 O O . LEU A 1 71 ? 16.059 -8.471 4.522 1.00 79.50 71 LEU A O 1
ATOM 557 N N . ILE A 1 72 ? 15.335 -6.731 5.742 1.00 73.19 72 ILE A N 1
ATOM 558 C CA . ILE A 1 72 ? 16.006 -5.718 4.933 1.00 73.19 72 ILE A CA 1
ATOM 559 C C . ILE A 1 72 ? 17.242 -5.216 5.671 1.00 73.19 72 ILE A C 1
ATOM 561 O O . ILE A 1 72 ? 17.188 -4.297 6.485 1.00 73.19 72 ILE A O 1
ATOM 565 N N . GLN A 1 73 ? 18.369 -5.868 5.383 1.00 65.88 73 GLN A N 1
ATOM 566 C CA . GLN A 1 73 ? 19.672 -5.535 5.964 1.00 65.88 73 GLN A CA 1
ATOM 567 C C . GLN A 1 73 ? 20.337 -4.349 5.259 1.00 65.88 73 GLN A C 1
ATOM 569 O O . GLN A 1 73 ? 21.062 -3.575 5.889 1.00 65.88 73 GLN A O 1
ATOM 574 N N . ASP A 1 74 ? 20.065 -4.176 3.962 1.00 70.25 74 ASP A N 1
ATOM 575 C CA . ASP A 1 74 ? 20.520 -3.009 3.222 1.00 70.25 74 ASP A CA 1
ATOM 576 C C . ASP A 1 74 ? 19.668 -1.789 3.582 1.00 70.25 74 ASP A C 1
ATOM 578 O O . ASP A 1 74 ? 18.552 -1.601 3.084 1.00 70.25 74 ASP A O 1
ATOM 582 N N . ARG A 1 75 ? 20.248 -0.914 4.409 1.00 64.69 75 ARG A N 1
ATOM 583 C CA . ARG A 1 75 ? 19.666 0.379 4.791 1.00 64.69 75 ARG A CA 1
ATOM 584 C C . ARG A 1 75 ? 19.350 1.270 3.586 1.00 64.69 75 ARG A C 1
ATOM 586 O O . ARG A 1 75 ? 18.625 2.240 3.749 1.00 64.69 75 ARG A O 1
ATOM 593 N N . GLY A 1 76 ? 19.895 0.988 2.401 1.00 70.69 76 GLY A N 1
ATOM 594 C CA . GLY A 1 76 ? 19.590 1.686 1.155 1.00 70.69 76 GLY A CA 1
ATOM 595 C C . GLY A 1 76 ? 18.226 1.345 0.548 1.00 70.69 76 GLY A C 1
ATOM 596 O O . GLY A 1 76 ? 17.700 2.154 -0.221 1.00 70.69 76 GLY A O 1
ATOM 597 N N . SER A 1 77 ? 17.622 0.214 0.918 1.00 80.88 77 SER A N 1
ATOM 598 C CA . SER A 1 77 ? 16.411 -0.307 0.269 1.00 80.88 77 SER A CA 1
ATOM 599 C C . SER A 1 77 ? 15.121 -0.122 1.080 1.00 80.88 77 SER A C 1
ATOM 601 O O . SER A 1 77 ? 14.060 -0.015 0.467 1.00 80.88 77 SER A O 1
ATOM 603 N N . LEU A 1 78 ? 15.194 0.025 2.411 1.00 87.94 78 LEU A N 1
ATOM 604 C CA . LEU A 1 78 ? 14.064 0.375 3.287 1.00 87.94 78 LEU A CA 1
ATOM 605 C C . LEU A 1 78 ? 14.386 1.609 4.141 1.00 87.94 78 LEU A C 1
ATOM 607 O O . LEU A 1 78 ? 15.338 1.589 4.919 1.00 87.94 78 LEU A O 1
ATOM 611 N N . HIS A 1 79 ? 13.551 2.648 4.054 1.00 86.62 79 HIS A N 1
ATOM 612 C CA . HIS A 1 79 ? 13.737 3.904 4.796 1.00 86.62 79 HIS A CA 1
AT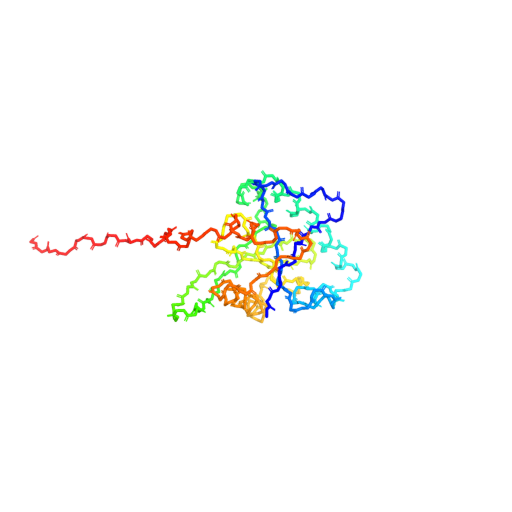OM 613 C C . HIS A 1 79 ? 12.490 4.298 5.584 1.00 86.62 79 HIS A C 1
ATOM 615 O O . HIS A 1 79 ? 11.382 4.201 5.061 1.00 86.62 79 HIS A O 1
ATOM 621 N N . ASP A 1 80 ? 12.687 4.805 6.803 1.00 90.38 80 ASP A N 1
ATOM 622 C CA . ASP A 1 80 ? 11.722 5.698 7.459 1.00 90.38 80 ASP A CA 1
ATOM 623 C C . ASP A 1 80 ? 11.828 7.058 6.757 1.00 90.38 80 ASP A C 1
ATOM 625 O O . ASP A 1 80 ? 12.907 7.658 6.710 1.00 90.38 80 ASP A O 1
ATOM 629 N N . VAL A 1 81 ? 10.730 7.511 6.153 1.00 91.06 81 VAL A N 1
ATOM 630 C CA . VAL A 1 81 ? 10.688 8.764 5.383 1.00 91.06 81 VAL A CA 1
ATOM 631 C C . VAL A 1 81 ? 9.874 9.857 6.067 1.00 91.06 81 VAL A C 1
ATOM 633 O O . VAL A 1 81 ? 9.649 10.923 5.475 1.00 91.06 81 VAL A O 1
ATOM 636 N N . GLY A 1 82 ? 9.505 9.630 7.326 1.00 91.50 82 GLY A N 1
ATOM 637 C CA . GLY A 1 82 ? 8.832 10.582 8.190 1.00 91.50 82 GLY A CA 1
ATOM 638 C C . GLY A 1 82 ? 7.531 10.047 8.769 1.00 91.50 82 GLY A C 1
ATOM 639 O O . GLY A 1 82 ? 7.211 8.861 8.703 1.00 91.50 82 GLY A O 1
ATOM 640 N N . ASP A 1 83 ? 6.778 10.983 9.326 1.00 94.94 83 ASP A N 1
ATOM 641 C CA . ASP A 1 83 ? 5.530 10.723 10.022 1.00 94.94 83 ASP A CA 1
ATOM 642 C C . ASP A 1 83 ? 4.369 11.379 9.268 1.00 94.94 83 ASP A C 1
ATOM 644 O O . ASP A 1 83 ? 4.515 12.470 8.710 1.00 94.94 83 ASP A O 1
ATOM 648 N N . ILE A 1 84 ? 3.212 10.722 9.275 1.00 95.62 84 ILE A N 1
ATOM 649 C CA . ILE A 1 84 ? 1.946 11.249 8.759 1.00 95.62 84 ILE A CA 1
ATOM 650 C C . ILE A 1 84 ? 0.915 11.295 9.891 1.00 95.62 84 ILE A C 1
ATOM 652 O O . ILE A 1 84 ? 0.927 10.456 10.790 1.00 95.62 84 ILE A O 1
ATOM 656 N N . GLN A 1 85 ? 0.028 12.288 9.865 1.00 96.31 85 GLN A N 1
ATOM 657 C CA . GLN A 1 85 ? -1.052 12.419 10.846 1.00 96.31 85 GLN A CA 1
ATOM 658 C C . GLN A 1 85 ? -2.358 11.896 10.247 1.00 96.31 85 GLN A C 1
ATOM 660 O O . GLN A 1 85 ? -2.762 12.340 9.169 1.00 96.31 85 GLN A O 1
ATOM 665 N N . ILE A 1 86 ? -3.006 10.970 10.951 1.00 95.75 86 ILE A N 1
ATOM 666 C CA . ILE A 1 86 ? -4.279 10.362 10.563 1.00 95.75 86 ILE A CA 1
ATOM 667 C C . ILE A 1 86 ? -5.321 10.683 11.626 1.00 95.75 86 ILE A C 1
ATOM 669 O O . ILE A 1 86 ? -5.131 10.364 12.801 1.00 95.75 86 ILE A O 1
ATOM 673 N N . THR A 1 87 ? -6.425 11.301 11.218 1.00 94.44 87 THR A N 1
ATOM 674 C CA . THR A 1 87 ? -7.537 11.641 12.109 1.00 94.44 87 THR A CA 1
ATOM 675 C C . THR A 1 87 ? -8.608 10.568 12.006 1.00 94.44 87 THR A C 1
ATOM 677 O O . THR A 1 87 ? -9.229 10.392 10.966 1.00 94.44 87 THR A O 1
ATOM 680 N N . TYR A 1 88 ? -8.824 9.828 13.081 1.00 91.44 88 TYR A N 1
ATOM 681 C CA . TYR A 1 88 ? -9.820 8.768 13.141 1.00 91.44 88 TYR A CA 1
ATOM 682 C C . TYR A 1 88 ? -11.234 9.367 13.190 1.00 91.44 88 TYR A C 1
ATOM 684 O O . TYR A 1 88 ? -11.400 10.496 13.659 1.00 91.44 88 TYR A O 1
ATOM 692 N N . PRO A 1 89 ? -12.281 8.618 12.792 1.00 88.62 89 PRO A N 1
ATOM 693 C CA . PRO A 1 89 ? -13.669 9.083 12.898 1.00 88.62 89 PRO A CA 1
ATOM 694 C C . PRO A 1 89 ? -14.104 9.461 14.323 1.00 88.62 89 PRO A C 1
ATOM 696 O O . PRO A 1 89 ? -15.036 10.236 14.500 1.00 88.62 89 PRO A O 1
ATOM 699 N N . THR A 1 90 ? -13.403 8.959 15.343 1.00 89.81 90 THR A N 1
ATOM 700 C CA . THR A 1 90 ? -13.578 9.342 16.753 1.00 89.81 90 THR A CA 1
ATOM 701 C C . THR A 1 90 ? -13.092 10.763 17.073 1.00 89.81 90 THR A C 1
ATOM 703 O O . THR A 1 90 ? -13.306 11.243 18.183 1.00 89.81 90 THR A O 1
ATOM 706 N N . GLY A 1 91 ? -12.410 11.430 16.136 1.00 91.31 91 GLY A N 1
ATOM 707 C CA . GLY A 1 91 ? -11.746 12.724 16.316 1.00 91.31 91 GLY A CA 1
ATOM 708 C C . GLY A 1 91 ? -10.308 12.625 16.841 1.00 91.31 91 GLY A C 1
ATOM 709 O O . GLY A 1 91 ? -9.588 13.623 16.849 1.00 91.31 91 GLY A O 1
ATOM 710 N N . GLU A 1 92 ? -9.852 11.437 17.251 1.00 93.81 92 GLU A N 1
ATOM 711 C CA . GLU A 1 92 ? -8.470 11.217 17.688 1.00 93.81 92 GLU A CA 1
ATOM 712 C C . GLU A 1 92 ? -7.509 11.315 16.497 1.00 93.81 92 GLU A C 1
ATOM 714 O O . GLU A 1 92 ? -7.694 10.645 15.485 1.00 93.81 92 GLU A O 1
ATOM 719 N N . THR A 1 93 ? -6.446 12.111 16.619 1.00 95.31 93 THR A N 1
ATOM 720 C CA . THR A 1 93 ? -5.368 12.128 15.621 1.00 95.31 93 THR A CA 1
ATOM 721 C C . THR A 1 93 ? -4.193 11.295 16.107 1.00 95.31 93 THR A C 1
ATOM 723 O O . THR A 1 93 ? -3.681 11.523 17.203 1.00 95.31 93 THR A O 1
ATOM 726 N N . ARG A 1 94 ? -3.753 10.343 15.281 1.00 93.50 94 ARG A N 1
ATOM 727 C CA . ARG A 1 94 ? -2.586 9.500 15.543 1.00 93.50 94 ARG A CA 1
ATOM 728 C C . ARG A 1 94 ? -1.493 9.756 14.523 1.00 93.50 94 ARG A C 1
ATOM 730 O O . ARG A 1 94 ? -1.752 10.036 13.355 1.00 93.50 94 ARG A O 1
ATOM 737 N N . THR A 1 95 ? -0.261 9.619 14.993 1.00 94.31 95 THR A N 1
ATOM 738 C CA . THR A 1 95 ? 0.933 9.700 14.162 1.00 94.31 95 THR A CA 1
ATOM 739 C C . THR A 1 95 ? 1.320 8.306 13.685 1.00 94.31 95 THR A C 1
ATOM 741 O O . THR A 1 95 ? 1.644 7.444 14.501 1.00 94.31 95 THR A O 1
ATOM 744 N N . GLU A 1 96 ? 1.321 8.105 12.371 1.00 93.00 96 GLU A N 1
ATOM 745 C CA . GLU A 1 96 ? 1.735 6.859 11.731 1.00 93.00 96 GLU A CA 1
ATOM 746 C C . GLU A 1 96 ? 3.076 7.045 11.017 1.00 93.00 96 GLU A C 1
ATOM 748 O O . GLU A 1 96 ? 3.364 8.096 10.440 1.00 93.00 96 GLU A O 1
ATOM 753 N N . LYS A 1 97 ? 3.905 6.000 11.043 1.00 93.19 97 LYS A N 1
ATOM 754 C CA . LYS A 1 97 ? 5.194 5.989 10.346 1.00 93.19 97 LYS A CA 1
ATOM 755 C C . LYS A 1 97 ? 4.996 5.741 8.854 1.00 93.19 97 LYS A C 1
ATOM 757 O O . LYS A 1 97 ? 4.334 4.770 8.475 1.00 93.19 97 LYS A O 1
ATOM 762 N N . LEU A 1 98 ? 5.635 6.560 8.024 1.00 95.12 98 LEU A N 1
ATOM 763 C CA . LEU A 1 98 ? 5.695 6.375 6.580 1.00 95.12 98 LEU A CA 1
ATOM 764 C C . LEU A 1 98 ? 7.023 5.725 6.195 1.00 95.12 98 LEU A C 1
ATOM 766 O O . LEU A 1 98 ? 8.107 6.222 6.514 1.00 95.12 98 LEU A O 1
ATOM 770 N N . TRP A 1 99 ? 6.927 4.612 5.481 1.00 94.50 99 TRP A N 1
ATOM 771 C CA . TRP A 1 99 ? 8.069 3.831 5.033 1.00 94.50 99 TRP A CA 1
ATOM 772 C C . TRP A 1 99 ? 8.199 3.885 3.517 1.00 94.50 99 TRP A C 1
ATOM 774 O O . TRP A 1 99 ? 7.235 4.141 2.799 1.00 94.50 99 TRP A O 1
ATOM 784 N N . GLN A 1 100 ? 9.409 3.632 3.031 1.00 93.12 100 GLN A N 1
ATOM 785 C CA . GLN A 1 100 ? 9.724 3.591 1.610 1.00 93.12 100 GLN A CA 1
ATOM 786 C C . GLN A 1 100 ? 10.536 2.342 1.289 1.00 93.12 100 GLN A C 1
ATOM 788 O O . GLN A 1 100 ? 11.609 2.150 1.864 1.00 93.12 100 GLN A O 1
ATOM 793 N N . PHE A 1 101 ? 10.097 1.575 0.292 1.00 93.00 101 PHE A N 1
ATOM 794 C CA . PHE A 1 101 ? 10.967 0.667 -0.448 1.00 93.00 101 PHE A CA 1
ATOM 795 C C . PHE A 1 101 ? 11.636 1.405 -1.610 1.00 93.00 101 PHE A C 1
ATOM 797 O O . PHE A 1 101 ? 10.997 2.197 -2.306 1.00 93.00 101 PHE A O 1
ATOM 804 N N . SER A 1 102 ? 12.917 1.133 -1.852 1.00 90.44 102 SER A N 1
ATOM 805 C CA . SER A 1 102 ? 13.674 1.696 -2.981 1.00 90.44 102 SER A CA 1
ATOM 806 C C . SER A 1 102 ? 14.263 0.591 -3.841 1.00 90.44 102 SER A C 1
ATOM 808 O O . SER A 1 102 ? 14.913 -0.310 -3.315 1.00 90.44 102 SER A O 1
ATOM 810 N N . HIS A 1 103 ? 14.088 0.692 -5.154 1.00 87.81 103 HIS A N 1
ATOM 811 C CA . HIS A 1 103 ? 14.737 -0.195 -6.111 1.00 87.81 103 HIS A CA 1
ATOM 812 C C . HIS A 1 103 ? 15.026 0.567 -7.407 1.00 87.81 103 HIS A C 1
ATOM 814 O O . HIS A 1 103 ? 14.130 1.175 -7.987 1.00 87.81 103 HIS A O 1
ATOM 820 N N . GLY A 1 104 ? 16.286 0.581 -7.850 1.00 86.62 104 GLY A N 1
ATOM 821 C CA . GLY A 1 104 ? 16.700 1.356 -9.022 1.00 86.62 104 GLY A CA 1
ATOM 822 C C . GLY A 1 104 ? 16.295 2.835 -8.924 1.00 86.62 104 GLY A C 1
ATOM 823 O O . GLY A 1 104 ? 16.680 3.540 -7.986 1.00 86.62 104 GLY A O 1
ATOM 824 N N . GLN A 1 105 ? 15.511 3.295 -9.902 1.00 89.38 105 GLN A N 1
ATOM 825 C CA . GLN A 1 105 ? 14.956 4.653 -9.962 1.00 89.38 105 GLN A CA 1
ATOM 826 C C . GLN A 1 105 ? 13.531 4.754 -9.403 1.00 89.38 105 GLN A C 1
ATOM 828 O O . GLN A 1 105 ? 12.904 5.792 -9.574 1.00 89.38 105 GLN A O 1
ATOM 833 N N . MET A 1 106 ? 13.022 3.725 -8.723 1.00 91.75 106 MET A N 1
ATOM 834 C CA . MET A 1 106 ? 11.667 3.695 -8.172 1.00 91.75 106 MET A CA 1
ATOM 835 C C . MET A 1 106 ? 11.646 3.754 -6.647 1.00 91.75 106 MET A C 1
ATOM 837 O O . MET A 1 106 ? 12.550 3.281 -5.944 1.00 91.75 106 MET A O 1
ATOM 841 N N . ARG A 1 107 ? 10.575 4.360 -6.142 1.00 93.50 107 ARG A N 1
ATOM 842 C CA . ARG A 1 107 ? 10.205 4.407 -4.733 1.00 93.50 107 ARG A CA 1
ATOM 843 C C . ARG A 1 107 ? 8.766 3.954 -4.585 1.00 93.50 107 ARG A C 1
ATOM 845 O O . ARG A 1 107 ? 7.913 4.383 -5.353 1.00 93.50 107 ARG A O 1
ATOM 852 N N . LEU A 1 108 ? 8.518 3.157 -3.557 1.00 95.25 108 LEU A N 1
ATOM 853 C CA . LEU A 1 108 ? 7.189 2.714 -3.167 1.00 95.25 108 LEU A CA 1
ATOM 854 C C . LEU A 1 108 ? 6.975 3.054 -1.697 1.00 95.25 108 LEU A C 1
ATOM 856 O O . LEU A 1 108 ? 7.691 2.551 -0.828 1.00 95.25 108 LEU A O 1
ATOM 860 N N . LEU A 1 109 ? 6.021 3.939 -1.438 1.00 96.00 109 LEU A N 1
ATOM 861 C CA . LEU A 1 109 ? 5.628 4.373 -0.107 1.00 96.00 109 LEU A CA 1
ATOM 862 C C . LEU A 1 109 ? 4.567 3.443 0.475 1.00 96.00 109 LEU A C 1
ATOM 864 O O . LEU A 1 109 ? 3.686 2.958 -0.239 1.00 96.00 109 LEU A O 1
ATOM 868 N N . TRP A 1 110 ? 4.656 3.201 1.781 1.00 96.00 110 TRP A N 1
ATOM 869 C CA . TRP A 1 110 ? 3.726 2.327 2.486 1.00 96.00 110 TRP A CA 1
ATOM 870 C C . TRP A 1 110 ? 3.640 2.624 3.986 1.00 96.00 110 TRP A C 1
ATOM 872 O O . TRP A 1 110 ? 4.546 3.210 4.587 1.00 96.00 110 TRP A O 1
ATOM 882 N N . CYS A 1 111 ? 2.550 2.164 4.598 1.00 95.25 111 CYS A N 1
ATOM 883 C CA . CYS A 1 111 ? 2.302 2.237 6.038 1.00 95.25 111 CYS A CA 1
ATOM 884 C C . CYS A 1 111 ? 1.817 0.889 6.587 1.00 95.25 111 CYS A C 1
ATOM 886 O O . CYS A 1 111 ? 1.335 0.028 5.849 1.00 95.25 111 CYS A O 1
ATOM 888 N N . TYR A 1 112 ? 1.925 0.701 7.903 1.00 93.44 112 TYR A N 1
ATOM 889 C CA . TYR A 1 112 ? 1.288 -0.437 8.565 1.00 93.44 112 TYR A CA 1
ATOM 890 C C . TYR A 1 112 ? -0.230 -0.238 8.603 1.00 93.44 112 TYR A C 1
ATOM 892 O O . TYR A 1 112 ? -0.710 0.828 8.975 1.00 93.44 112 TYR A O 1
ATOM 900 N N . GLY A 1 113 ? -0.996 -1.284 8.286 1.00 89.38 113 GLY A N 1
ATOM 901 C CA . GLY A 1 113 ? -2.465 -1.226 8.283 1.00 89.38 113 GLY A CA 1
ATOM 902 C C . GLY A 1 113 ? -3.123 -1.286 9.671 1.00 89.38 113 GLY A C 1
ATOM 903 O O . GLY A 1 113 ? -4.341 -1.414 9.759 1.00 89.38 113 GLY A O 1
ATOM 904 N N . GLY A 1 114 ? -2.347 -1.268 10.762 1.00 79.44 114 GLY A N 1
ATOM 905 C CA . GLY A 1 114 ? -2.849 -1.402 12.141 1.00 79.44 114 GLY A CA 1
ATOM 906 C C . GLY A 1 114 ? -3.414 -2.787 12.505 1.00 79.44 114 GLY A C 1
ATOM 907 O O . GLY A 1 114 ? -3.998 -2.942 13.572 1.00 79.44 114 GLY A O 1
ATOM 908 N N . GLY A 1 115 ? -3.251 -3.780 11.626 1.00 74.56 115 GLY A N 1
ATOM 909 C CA . GLY A 1 115 ? -3.691 -5.166 11.803 1.00 74.56 115 GLY A CA 1
ATOM 910 C C . GLY A 1 115 ? -2.535 -6.164 11.928 1.00 74.56 115 GLY A C 1
ATOM 911 O O . GLY A 1 115 ? -1.365 -5.793 12.073 1.00 74.56 115 GLY A O 1
ATOM 912 N N . LYS A 1 116 ? -2.845 -7.461 11.837 1.00 80.88 116 LYS A N 1
ATOM 913 C CA . LYS A 1 116 ? -1.828 -8.519 11.833 1.00 80.88 116 LYS A CA 1
ATOM 914 C C . LYS A 1 116 ? -1.170 -8.608 10.464 1.00 80.88 116 L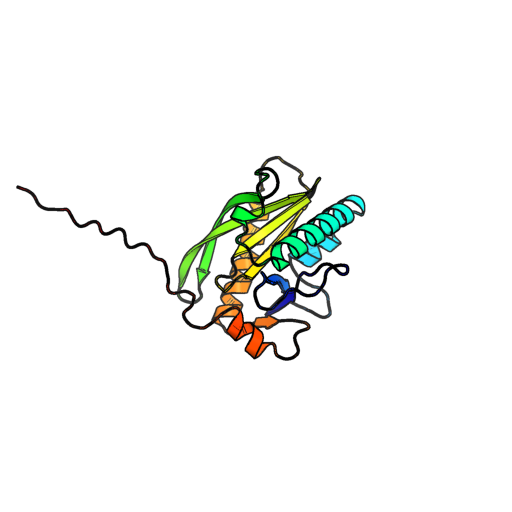YS A C 1
ATOM 916 O O . LYS A 1 116 ? -1.768 -9.077 9.508 1.00 80.88 116 LYS A O 1
ATOM 921 N N . LYS A 1 117 ? 0.096 -8.198 10.410 1.00 88.12 117 LYS A N 1
ATOM 922 C CA . LYS A 1 117 ? 0.963 -8.334 9.236 1.00 88.12 117 LYS A CA 1
ATOM 923 C C . LYS A 1 117 ? 0.373 -7.743 7.942 1.00 88.12 117 LYS A C 1
ATOM 925 O O . LYS A 1 117 ? 0.485 -8.337 6.879 1.00 88.12 117 LYS A O 1
ATOM 930 N N . VAL A 1 118 ? -0.224 -6.554 8.021 1.00 92.25 118 VAL A N 1
ATOM 931 C CA . VAL A 1 118 ? -0.755 -5.836 6.849 1.00 92.25 118 VAL A CA 1
ATOM 932 C C . VAL A 1 118 ? 0.110 -4.626 6.525 1.00 92.25 118 VAL A C 1
ATOM 934 O O . VAL A 1 118 ? 0.354 -3.789 7.402 1.00 92.25 118 VAL A O 1
ATOM 937 N N . LEU A 1 119 ? 0.520 -4.517 5.262 1.00 94.62 119 LEU A N 1
ATOM 938 C CA . LEU A 1 119 ? 1.074 -3.299 4.682 1.00 94.62 119 LEU A CA 1
ATOM 939 C C . LEU A 1 119 ? 0.063 -2.674 3.724 1.00 94.62 119 LEU A C 1
ATOM 941 O O . LEU A 1 119 ? -0.484 -3.367 2.870 1.00 94.62 119 LEU A O 1
ATOM 945 N N . ILE A 1 120 ? -0.132 -1.364 3.847 1.00 96.25 120 ILE A N 1
ATOM 946 C CA . ILE A 1 120 ? -0.886 -0.564 2.885 1.00 96.25 120 ILE A CA 1
ATOM 947 C C . ILE A 1 120 ? 0.118 0.158 1.989 1.00 96.25 120 ILE A C 1
ATOM 949 O O . ILE A 1 120 ? 0.809 1.077 2.436 1.00 96.25 120 ILE A O 1
ATOM 953 N N . LEU A 1 121 ? 0.221 -0.290 0.742 1.00 96.69 121 LEU A N 1
ATOM 954 C CA . LEU A 1 121 ? 1.004 0.336 -0.315 1.00 96.69 121 LEU A CA 1
ATOM 955 C C . LEU A 1 121 ? 0.226 1.544 -0.834 1.00 96.69 121 LEU A C 1
ATOM 957 O O . LEU A 1 121 ? -0.894 1.400 -1.329 1.00 96.69 121 LEU A O 1
ATOM 961 N N . SER A 1 122 ? 0.797 2.736 -0.686 1.00 95.31 122 SER A N 1
ATOM 962 C CA . SER A 1 122 ? 0.048 3.979 -0.864 1.00 95.31 122 SER A CA 1
ATOM 963 C C . SER A 1 122 ? 0.393 4.727 -2.141 1.00 95.31 122 SER A C 1
ATOM 965 O O . SER A 1 122 ? -0.498 5.289 -2.771 1.00 95.31 122 SER A O 1
ATOM 967 N N . HIS A 1 123 ? 1.665 4.750 -2.537 1.00 92.81 123 HIS A N 1
ATOM 968 C CA . HIS A 1 123 ? 2.085 5.542 -3.688 1.00 92.81 123 HIS A CA 1
ATOM 969 C C . HIS A 1 123 ? 3.415 5.055 -4.271 1.00 92.81 123 HIS A C 1
ATOM 971 O O . HIS A 1 123 ? 4.335 4.728 -3.520 1.00 92.81 123 HIS A O 1
ATOM 977 N N . ALA A 1 124 ? 3.533 5.037 -5.598 1.00 93.19 124 ALA A N 1
ATOM 978 C CA . ALA A 1 124 ? 4.768 4.732 -6.313 1.00 93.19 124 ALA A CA 1
ATOM 979 C C . ALA A 1 124 ? 5.236 5.959 -7.100 1.00 93.19 124 ALA A C 1
ATOM 981 O O . ALA A 1 124 ? 4.420 6.668 -7.684 1.00 93.19 124 ALA A O 1
ATOM 982 N N . MET A 1 125 ? 6.547 6.212 -7.133 1.00 93.31 125 MET A N 1
ATOM 983 C CA . MET A 1 125 ? 7.101 7.314 -7.920 1.00 93.31 125 MET A CA 1
ATOM 984 C C . MET A 1 125 ? 8.544 7.093 -8.385 1.00 93.31 125 MET A C 1
ATOM 986 O O . MET A 1 125 ? 9.313 6.376 -7.732 1.00 93.31 125 MET A O 1
ATOM 990 N N . PRO A 1 126 ? 8.969 7.812 -9.442 1.00 92.12 126 PRO A N 1
ATOM 991 C CA . PRO A 1 126 ? 10.371 7.913 -9.799 1.00 92.12 126 PRO A CA 1
ATOM 992 C C . PRO A 1 126 ? 11.178 8.678 -8.739 1.00 92.12 126 PRO A C 1
ATOM 994 O O . PRO A 1 126 ? 10.733 9.653 -8.125 1.00 92.12 126 PRO A O 1
ATOM 997 N N . LYS A 1 127 ? 12.440 8.294 -8.573 1.00 89.69 127 LYS A N 1
ATOM 998 C CA . LYS A 1 127 ? 13.417 8.954 -7.709 1.00 89.69 127 LYS A CA 1
ATOM 999 C C . LYS A 1 127 ? 13.960 10.213 -8.389 1.00 89.69 127 LYS A C 1
ATOM 1001 O O . LYS A 1 127 ? 15.089 10.251 -8.859 1.00 89.69 127 LYS A O 1
ATOM 1006 N N . THR A 1 128 ? 13.173 11.285 -8.392 1.00 86.88 128 THR A N 1
ATOM 1007 C CA . THR A 1 128 ? 13.603 12.566 -8.987 1.00 86.88 128 THR A CA 1
ATOM 1008 C C . THR A 1 128 ? 14.519 13.386 -8.074 1.00 86.88 128 THR A C 1
ATOM 1010 O O . THR A 1 128 ? 15.127 14.357 -8.510 1.00 86.88 128 THR A O 1
ATOM 1013 N N . SER A 1 129 ? 14.587 13.065 -6.779 1.00 85.50 129 SER A N 1
ATOM 1014 C CA . SER A 1 129 ? 15.423 13.785 -5.811 1.00 85.50 129 SER A CA 1
ATOM 1015 C C . SER A 1 129 ? 15.839 12.884 -4.646 1.00 85.50 129 SER A C 1
ATOM 1017 O O . SER A 1 129 ? 15.315 11.786 -4.460 1.00 85.50 129 SER A O 1
ATOM 1019 N N . ARG A 1 130 ? 16.795 13.328 -3.820 1.00 82.94 130 ARG A N 1
ATOM 1020 C CA . ARG A 1 130 ? 17.269 12.542 -2.665 1.00 82.94 130 ARG A CA 1
ATOM 1021 C C . ARG A 1 130 ? 16.218 12.400 -1.558 1.00 82.94 130 ARG A C 1
ATOM 1023 O O . ARG A 1 130 ? 16.222 11.379 -0.881 1.00 82.94 130 ARG A O 1
ATOM 1030 N N . LYS A 1 131 ? 15.330 13.382 -1.390 1.00 86.44 131 LYS A N 1
ATOM 1031 C CA . LYS A 1 131 ? 14.278 13.390 -0.360 1.00 86.44 131 LYS A CA 1
ATOM 1032 C C . LYS A 1 131 ? 12.918 13.040 -0.973 1.00 86.44 131 LYS A C 1
ATOM 1034 O O . LYS A 1 131 ? 12.748 13.151 -2.183 1.00 86.44 131 LYS A O 1
ATOM 1039 N N . ILE A 1 132 ? 11.977 12.596 -0.151 1.00 89.81 132 ILE A N 1
ATOM 1040 C CA . ILE A 1 132 ? 10.560 12.527 -0.531 1.00 89.81 132 ILE A CA 1
ATOM 1041 C C . ILE A 1 132 ? 9.985 13.949 -0.501 1.00 89.81 132 ILE A C 1
ATOM 1043 O O . ILE A 1 132 ? 10.347 14.718 0.395 1.00 89.81 132 ILE A O 1
ATOM 1047 N N . LYS A 1 133 ? 9.155 14.316 -1.486 1.00 91.50 133 LYS A N 1
ATOM 1048 C CA . LYS A 1 133 ? 8.490 15.628 -1.508 1.00 91.50 133 LYS A CA 1
ATOM 1049 C C . LYS A 1 133 ? 7.294 15.615 -0.559 1.00 91.50 133 LYS A C 1
ATOM 1051 O O . LYS A 1 133 ? 6.704 14.571 -0.306 1.00 91.50 133 LYS A O 1
ATOM 1056 N N . ASP A 1 134 ? 6.886 16.778 -0.070 1.00 91.94 134 ASP A N 1
ATOM 1057 C CA . ASP A 1 134 ? 5.727 16.845 0.826 1.00 91.94 134 ASP A CA 1
ATOM 1058 C C . ASP A 1 134 ? 4.418 16.479 0.108 1.00 91.94 134 ASP A C 1
ATOM 1060 O O . ASP A 1 134 ? 3.553 15.862 0.721 1.00 91.94 134 ASP A O 1
ATOM 1064 N N . SER A 1 135 ? 4.316 16.731 -1.204 1.00 91.44 135 SER A N 1
ATOM 1065 C CA . SER A 1 135 ? 3.201 16.256 -2.043 1.00 91.44 135 SER A CA 1
ATOM 1066 C C . SER A 1 135 ? 3.036 14.736 -2.000 1.00 91.44 135 SER A C 1
ATOM 1068 O O . SER A 1 135 ? 1.924 14.226 -1.940 1.00 91.44 135 SER A O 1
ATOM 1070 N N . ASP A 1 136 ? 4.154 14.016 -1.992 1.00 92.31 136 ASP A N 1
ATOM 1071 C CA . ASP A 1 136 ? 4.188 12.558 -2.002 1.00 92.31 136 ASP A CA 1
ATOM 1072 C C . ASP A 1 136 ? 3.760 11.985 -0.643 1.00 92.31 136 ASP A C 1
ATOM 1074 O O . ASP A 1 136 ? 3.043 10.987 -0.562 1.00 92.31 136 ASP A O 1
ATOM 1078 N N . ARG A 1 137 ? 4.185 12.646 0.445 1.00 94.44 137 ARG A N 1
ATOM 1079 C CA . ARG A 1 137 ? 3.746 12.313 1.809 1.00 94.44 137 ARG A CA 1
ATOM 1080 C C . ARG A 1 137 ? 2.264 12.586 1.989 1.00 94.44 137 ARG A C 1
ATOM 1082 O O . ARG A 1 137 ? 1.580 11.789 2.621 1.00 94.44 137 ARG A O 1
ATOM 1089 N N . GLU A 1 138 ? 1.780 13.692 1.437 1.00 94.56 138 GLU A N 1
ATOM 1090 C CA . GLU A 1 138 ? 0.373 14.063 1.492 1.00 94.56 138 GLU A CA 1
ATOM 1091 C C . GLU A 1 138 ? -0.498 13.067 0.716 1.00 94.56 138 GLU A C 1
ATOM 1093 O O . GLU A 1 138 ? -1.514 12.621 1.244 1.00 94.56 138 GLU A O 1
ATOM 1098 N N . ALA A 1 139 ? -0.061 12.620 -0.466 1.00 92.75 139 ALA A N 1
ATOM 1099 C CA . ALA A 1 139 ? -0.735 11.550 -1.204 1.00 92.75 139 ALA A CA 1
ATOM 1100 C C . ALA A 1 139 ? -0.811 10.250 -0.379 1.00 92.75 139 ALA A C 1
ATOM 1102 O O . ALA A 1 139 ? -1.881 9.657 -0.234 1.00 92.75 139 ALA A O 1
ATOM 1103 N N . ALA A 1 140 ? 0.302 9.845 0.245 1.00 95.38 140 ALA A N 1
ATOM 1104 C CA . ALA A 1 140 ? 0.323 8.676 1.122 1.00 95.38 140 ALA A CA 1
ATOM 1105 C C . ALA A 1 140 ? -0.587 8.838 2.355 1.00 95.38 140 ALA A C 1
ATOM 1107 O O . ALA A 1 140 ? -1.258 7.885 2.761 1.00 95.38 140 ALA A O 1
ATOM 1108 N N . ARG A 1 141 ? -0.640 10.044 2.938 1.00 96.25 141 ARG A N 1
ATOM 1109 C CA . ARG A 1 141 ? -1.527 10.378 4.059 1.00 96.25 141 ARG A CA 1
ATOM 1110 C C . ARG A 1 141 ? -2.993 10.254 3.661 1.00 96.25 141 ARG A C 1
ATOM 1112 O O . ARG A 1 141 ? -3.760 9.677 4.424 1.00 96.25 141 ARG A O 1
ATOM 1119 N N . GLN A 1 142 ? -3.382 10.763 2.494 1.00 95.31 142 GLN A N 1
ATOM 1120 C CA . GLN A 1 142 ? -4.763 10.695 2.008 1.00 95.31 142 GLN A CA 1
ATOM 1121 C C . GLN A 1 142 ? -5.224 9.250 1.807 1.00 95.31 142 GLN A C 1
ATOM 1123 O O . GLN A 1 142 ? -6.285 8.887 2.309 1.00 95.31 142 GLN A O 1
ATOM 1128 N N . VAL A 1 143 ? -4.383 8.407 1.198 1.00 95.50 143 VAL A N 1
ATOM 1129 C CA . VAL A 1 143 ? -4.641 6.961 1.075 1.00 95.50 143 VAL A CA 1
ATOM 1130 C C . VAL A 1 143 ? -4.869 6.316 2.441 1.00 95.50 143 VAL A C 1
ATOM 1132 O O . VAL A 1 143 ? -5.848 5.600 2.647 1.00 95.50 143 VAL A O 1
ATOM 1135 N N . MET A 1 144 ? -3.986 6.590 3.404 1.00 96.00 144 MET A N 1
ATOM 1136 C CA . MET A 1 144 ? -4.118 6.027 4.749 1.00 96.00 144 MET A CA 1
ATOM 1137 C C . MET A 1 144 ? -5.339 6.558 5.498 1.00 96.00 144 MET A C 1
ATOM 1139 O O . MET A 1 144 ? -5.971 5.812 6.246 1.00 96.00 144 MET A O 1
ATOM 1143 N N . GLN A 1 145 ? -5.695 7.823 5.286 1.00 95.56 145 GLN A N 1
ATOM 1144 C CA . GLN A 1 145 ? -6.878 8.438 5.870 1.00 95.56 145 GLN A CA 1
ATOM 1145 C C . GLN A 1 145 ? -8.159 7.783 5.341 1.00 95.56 145 GLN A C 1
ATOM 1147 O O . GLN A 1 145 ? -9.060 7.476 6.122 1.00 95.56 145 GLN A O 1
ATOM 1152 N N . GLU A 1 146 ? -8.232 7.539 4.033 1.00 94.56 146 GLU A N 1
ATOM 1153 C CA . GLU A 1 146 ? -9.362 6.867 3.389 1.00 94.56 146 GLU A CA 1
ATOM 1154 C C . GLU A 1 146 ? -9.488 5.407 3.840 1.00 94.56 146 GLU A C 1
ATOM 1156 O O . GLU A 1 146 ? -10.587 4.955 4.185 1.00 94.56 146 GLU A O 1
ATOM 1161 N N . PHE A 1 147 ? -8.358 4.698 3.926 1.00 95.06 147 PHE A N 1
ATOM 1162 C CA . PHE A 1 147 ? -8.291 3.345 4.473 1.00 95.06 147 PHE A CA 1
ATOM 1163 C C . PHE A 1 147 ? -8.832 3.285 5.905 1.00 95.06 147 PHE A C 1
ATOM 1165 O O . PHE A 1 147 ? -9.724 2.483 6.183 1.00 95.06 147 PHE A O 1
ATOM 1172 N N . VAL A 1 148 ? -8.331 4.135 6.810 1.00 93.81 148 VAL A N 1
ATOM 1173 C CA . VAL A 1 148 ? -8.765 4.146 8.216 1.00 93.81 148 VAL A CA 1
ATOM 1174 C C . VAL A 1 148 ? -10.246 4.492 8.321 1.00 93.81 148 VAL A C 1
ATOM 1176 O O . VAL A 1 148 ? -10.982 3.769 8.987 1.00 93.81 148 VAL A O 1
ATOM 1179 N N . ASN A 1 149 ? -10.715 5.524 7.618 1.00 93.19 149 ASN A N 1
ATOM 1180 C CA . ASN A 1 149 ? -12.130 5.900 7.633 1.00 93.19 149 ASN A CA 1
ATOM 1181 C C . ASN A 1 149 ? -13.030 4.743 7.184 1.00 93.19 149 ASN A C 1
ATOM 1183 O O . ASN A 1 149 ? -14.040 4.456 7.825 1.00 93.19 149 ASN A O 1
ATOM 1187 N N . SER A 1 150 ? -12.644 4.052 6.111 1.00 92.50 150 SER A N 1
ATOM 1188 C CA . SER A 1 150 ? -13.411 2.923 5.582 1.00 92.50 150 SER A CA 1
ATOM 1189 C C . SER A 1 150 ? -13.349 1.704 6.499 1.00 92.50 150 SER A C 1
ATOM 1191 O O . SER A 1 150 ? -14.362 1.030 6.674 1.00 92.50 150 SER A O 1
ATOM 1193 N N . ARG A 1 151 ? -12.197 1.446 7.135 1.00 91.12 151 ARG A N 1
ATOM 1194 C CA . ARG A 1 151 ? -12.025 0.370 8.120 1.00 91.12 151 ARG A CA 1
ATOM 1195 C C . ARG A 1 151 ? -12.935 0.561 9.323 1.00 91.12 151 ARG A C 1
ATOM 1197 O O . ARG A 1 151 ? -13.681 -0.349 9.668 1.00 91.12 151 ARG A O 1
ATOM 1204 N N . GLU A 1 152 ? -12.885 1.737 9.942 1.00 90.00 152 GLU A N 1
ATOM 1205 C CA . GLU A 1 152 ? -13.674 2.041 11.141 1.00 90.00 152 GLU A CA 1
ATOM 1206 C C . GLU A 1 152 ? -15.179 2.087 10.837 1.00 90.00 152 GLU A C 1
ATOM 1208 O O . GLU A 1 152 ? -15.994 1.751 11.692 1.00 90.00 152 GLU A O 1
ATOM 1213 N N . ALA A 1 153 ? -15.556 2.439 9.605 1.00 89.38 153 ALA A N 1
ATOM 1214 C CA . ALA A 1 153 ? -16.941 2.389 9.147 1.00 89.38 153 ALA A CA 1
ATOM 1215 C C . ALA A 1 153 ? -17.425 0.975 8.761 1.00 89.38 153 ALA A C 1
ATOM 1217 O O . ALA A 1 153 ? -18.589 0.827 8.400 1.00 89.38 153 ALA A O 1
ATOM 1218 N N . GLY A 1 154 ? -16.560 -0.050 8.786 1.00 88.25 154 GLY A N 1
ATOM 1219 C CA . GLY A 1 154 ? -16.901 -1.404 8.329 1.00 88.25 154 GLY A CA 1
ATOM 1220 C C . GLY A 1 154 ? -17.154 -1.506 6.819 1.00 88.25 154 GLY A C 1
ATOM 1221 O O . GLY A 1 154 ? -17.820 -2.427 6.368 1.00 88.25 154 GLY A O 1
ATOM 1222 N N . ASN A 1 155 ? -16.628 -0.561 6.036 1.00 89.75 155 ASN A N 1
ATOM 1223 C CA . ASN A 1 155 ? -16.893 -0.391 4.605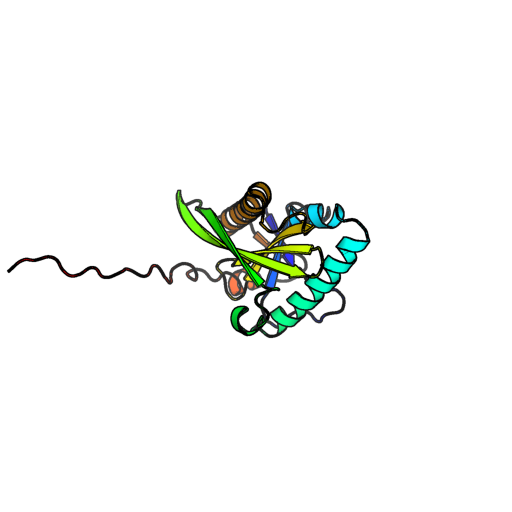 1.00 89.75 155 ASN A CA 1
ATOM 1224 C C . ASN A 1 155 ? -15.703 -0.813 3.723 1.00 89.75 155 ASN A C 1
ATOM 1226 O O . ASN A 1 155 ? -15.468 -0.205 2.673 1.00 89.75 155 ASN A O 1
ATOM 1230 N N . LEU A 1 156 ? -14.940 -1.818 4.162 1.00 90.12 156 LEU A N 1
ATOM 1231 C CA . LEU A 1 156 ? -13.837 -2.413 3.405 1.00 90.12 156 LEU A CA 1
ATOM 1232 C C . LEU A 1 156 ? -14.269 -3.721 2.747 1.00 90.12 156 LEU A C 1
ATOM 1234 O O . LEU A 1 156 ? -14.955 -4.527 3.368 1.00 90.12 156 LEU A O 1
ATOM 1238 N N . LYS A 1 157 ? -13.778 -3.973 1.533 1.00 90.12 157 LYS A N 1
ATOM 1239 C CA . LYS A 1 157 ? -13.884 -5.274 0.864 1.00 90.12 157 LYS A CA 1
ATOM 1240 C C . LYS A 1 157 ? -12.554 -5.647 0.219 1.00 90.12 157 LYS A C 1
ATOM 1242 O O . LYS A 1 157 ? -11.946 -4.807 -0.431 1.00 90.12 157 LYS A O 1
ATOM 1247 N N . ILE A 1 158 ? -12.098 -6.886 0.387 1.00 87.94 158 ILE A N 1
ATOM 1248 C CA . ILE A 1 158 ? -10.893 -7.388 -0.292 1.00 87.94 158 ILE A CA 1
ATOM 1249 C C . ILE A 1 158 ? -11.311 -7.989 -1.638 1.00 87.94 158 ILE A C 1
ATOM 1251 O O . ILE A 1 158 ? -12.278 -8.747 -1.700 1.00 87.94 158 ILE A O 1
ATOM 1255 N N . ILE A 1 159 ? -10.625 -7.610 -2.715 1.00 85.75 159 ILE A N 1
ATOM 1256 C CA . ILE A 1 159 ? -10.887 -8.122 -4.069 1.00 85.75 159 ILE A CA 1
ATOM 1257 C C . ILE A 1 159 ? -10.230 -9.497 -4.226 1.00 85.75 159 ILE A C 1
ATOM 1259 O O . ILE A 1 159 ? -9.110 -9.697 -3.763 1.00 85.75 159 ILE A O 1
ATOM 1263 N N . GLY A 1 160 ? -10.912 -10.421 -4.910 1.00 76.75 160 GLY A N 1
ATOM 1264 C CA . GLY A 1 160 ? -10.364 -11.740 -5.251 1.00 76.75 160 GLY A CA 1
ATOM 1265 C C . GLY A 1 160 ? -10.348 -12.755 -4.104 1.00 76.75 160 GLY A C 1
ATOM 1266 O O . GLY A 1 160 ? -9.772 -13.824 -4.266 1.00 76.75 160 GLY A O 1
ATOM 1267 N N . ASP A 1 161 ? -10.971 -12.437 -2.966 1.00 73.06 161 ASP A N 1
ATOM 1268 C CA . ASP A 1 161 ? -11.113 -13.351 -1.832 1.00 73.06 161 ASP A CA 1
ATOM 1269 C C . ASP A 1 161 ? -12.581 -13.767 -1.668 1.00 73.06 161 ASP A C 1
ATOM 1271 O O . ASP A 1 161 ? -13.451 -12.926 -1.411 1.00 73.06 161 ASP A O 1
ATOM 1275 N N . ASP A 1 162 ? -12.854 -15.063 -1.833 1.00 66.06 162 ASP A N 1
ATOM 1276 C CA . ASP A 1 162 ? -14.206 -15.634 -1.800 1.00 66.06 162 ASP A CA 1
ATOM 1277 C C . ASP A 1 162 ? -14.879 -15.471 -0.419 1.00 66.06 162 ASP A C 1
ATOM 1279 O O . ASP A 1 162 ? -16.105 -15.400 -0.334 1.00 66.06 162 ASP A O 1
ATOM 1283 N N . ASP A 1 163 ? -14.091 -15.345 0.660 1.00 79.50 163 ASP A N 1
ATOM 1284 C CA . ASP A 1 163 ? -14.557 -15.177 2.048 1.00 79.50 163 ASP A CA 1
ATOM 1285 C C . ASP A 1 163 ? -13.976 -13.897 2.686 1.00 79.50 163 ASP A C 1
ATOM 1287 O O . ASP A 1 163 ? -13.309 -13.898 3.728 1.00 79.50 163 ASP A O 1
ATOM 1291 N N . HIS A 1 164 ? -14.207 -12.767 2.009 1.00 77.75 164 HIS A N 1
ATOM 1292 C CA . HIS A 1 164 ? -13.656 -11.463 2.390 1.00 77.75 164 HIS A CA 1
ATOM 1293 C C . HIS A 1 164 ? -13.964 -11.037 3.838 1.00 77.75 164 HIS A C 1
ATOM 1295 O O . HIS A 1 164 ? -13.109 -10.414 4.468 1.00 77.75 164 HIS A O 1
ATOM 1301 N N . GLU A 1 165 ? -15.142 -11.360 4.389 1.00 76.38 165 GLU A N 1
ATOM 1302 C CA . GLU A 1 165 ? -15.499 -11.019 5.775 1.00 76.38 165 GLU A CA 1
ATOM 1303 C C . GLU A 1 165 ? -14.569 -11.724 6.766 1.00 76.38 165 GLU A C 1
ATOM 1305 O O . GLU A 1 165 ? -13.936 -11.076 7.607 1.00 76.38 165 GLU A O 1
ATOM 1310 N N . ARG A 1 166 ? -14.395 -13.042 6.615 1.00 79.88 166 ARG A N 1
ATOM 1311 C CA . ARG A 1 166 ? -13.501 -13.827 7.469 1.00 79.88 166 ARG A CA 1
ATOM 1312 C C . ARG A 1 166 ? -12.049 -13.390 7.322 1.00 79.88 166 ARG A C 1
ATOM 1314 O O . ARG A 1 166 ? -11.311 -13.353 8.313 1.00 79.88 166 ARG A O 1
ATOM 1321 N N . THR A 1 167 ? -11.609 -13.060 6.110 1.00 82.06 167 THR A N 1
ATOM 1322 C CA . THR A 1 167 ? -10.248 -12.556 5.899 1.00 82.06 167 THR A CA 1
ATOM 1323 C C . THR A 1 167 ? -10.051 -11.194 6.555 1.00 82.06 167 THR A C 1
ATOM 1325 O O . THR A 1 167 ? -9.046 -10.995 7.242 1.00 82.06 167 THR A O 1
ATOM 1328 N N . LEU A 1 168 ? -11.011 -10.274 6.437 1.00 83.38 168 LEU A N 1
ATOM 1329 C CA . LEU A 1 168 ? -10.951 -8.981 7.121 1.00 83.38 168 LEU A CA 1
ATOM 1330 C C . LEU A 1 168 ? -10.892 -9.147 8.642 1.00 83.38 168 LEU A C 1
ATOM 1332 O O . LEU A 1 168 ? -10.065 -8.495 9.277 1.00 83.38 168 LEU A O 1
ATOM 1336 N N . GLU A 1 169 ? -11.677 -10.053 9.228 1.00 84.50 169 GLU A N 1
ATOM 1337 C CA . GLU A 1 169 ? -11.618 -10.340 10.668 1.00 84.50 169 GLU A CA 1
ATOM 1338 C C . GLU A 1 169 ? -10.259 -10.901 11.110 1.00 84.50 169 GLU A C 1
ATOM 1340 O O . GLU A 1 169 ? -9.747 -10.540 12.175 1.00 84.50 169 GLU A O 1
ATOM 1345 N N . LYS A 1 170 ? -9.637 -11.759 10.292 1.00 84.81 170 LYS A N 1
ATOM 1346 C CA . LYS A 1 170 ? -8.289 -12.286 10.560 1.00 84.81 170 LYS A CA 1
ATOM 1347 C C . LYS A 1 170 ? -7.220 -11.192 10.496 1.00 84.81 170 LYS A C 1
ATOM 1349 O O . LYS A 1 170 ? -6.311 -11.179 11.333 1.00 84.81 170 LYS A O 1
ATOM 1354 N N . LEU A 1 171 ? -7.305 -10.312 9.497 1.00 84.50 171 LEU A N 1
ATOM 1355 C CA . LEU A 1 171 ? -6.318 -9.258 9.252 1.00 84.50 171 LEU A CA 1
ATOM 1356 C C . LEU A 1 171 ? -6.476 -8.084 10.222 1.00 84.50 171 LEU A C 1
ATOM 1358 O O . LEU A 1 171 ? -5.475 -7.559 10.718 1.00 84.50 171 LEU A O 1
ATOM 1362 N N . PHE A 1 172 ? -7.713 -7.721 10.550 1.00 86.75 172 PHE A N 1
ATOM 1363 C CA . PHE A 1 172 ? -8.075 -6.593 11.406 1.00 86.75 172 PHE A CA 1
ATOM 1364 C C . PHE A 1 172 ? -8.976 -7.039 12.571 1.00 86.75 172 PHE A C 1
ATOM 1366 O O . PHE A 1 172 ? -10.126 -6.607 12.671 1.00 86.75 172 PHE A O 1
ATOM 1373 N N . PRO A 1 173 ? -8.481 -7.896 13.483 1.00 78.94 173 PRO A N 1
ATOM 1374 C CA . PRO A 1 173 ?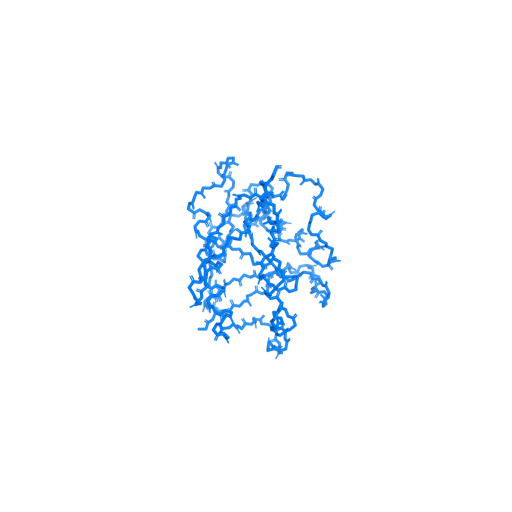 -9.301 -8.385 14.580 1.00 78.94 173 PRO A CA 1
ATOM 1375 C C . PRO A 1 173 ? -9.713 -7.233 15.504 1.00 78.94 173 PRO A C 1
ATOM 1377 O O . PRO A 1 173 ? -8.890 -6.394 15.889 1.00 78.94 173 PRO A O 1
ATOM 1380 N N . LYS A 1 174 ? -10.995 -7.211 15.886 1.00 68.94 174 LYS A N 1
ATOM 1381 C CA . LYS A 1 174 ? -11.557 -6.223 16.820 1.00 68.94 174 LYS A CA 1
ATOM 1382 C C . LYS A 1 174 ? -10.724 -6.201 18.113 1.00 68.94 174 LYS A C 1
ATOM 1384 O O . LYS A 1 174 ? -10.461 -7.248 18.699 1.00 68.94 174 LYS A O 1
ATOM 1389 N N . GLY A 1 175 ? -10.272 -5.014 18.527 1.00 56.09 175 GLY A N 1
ATOM 1390 C CA . GLY A 1 175 ? -9.427 -4.818 19.718 1.00 56.09 175 GLY A CA 1
ATOM 1391 C C . GLY A 1 175 ? -7.906 -4.872 19.488 1.00 56.09 175 GLY A C 1
ATOM 1392 O O . GLY A 1 175 ? -7.144 -4.550 20.397 1.00 56.09 175 GLY A O 1
ATOM 1393 N N . ALA A 1 176 ? -7.415 -5.187 18.281 1.00 48.50 176 ALA A N 1
ATOM 1394 C CA . ALA A 1 176 ? -5.970 -5.159 17.994 1.00 48.50 176 ALA A CA 1
ATOM 1395 C C . ALA A 1 176 ? -5.345 -3.746 17.994 1.00 48.50 176 ALA A C 1
ATOM 1397 O O . ALA A 1 176 ? -4.122 -3.615 18.002 1.00 48.50 176 ALA A O 1
ATOM 1398 N N . GLY A 1 177 ? -6.173 -2.696 18.034 1.00 44.81 177 GLY A N 1
ATOM 1399 C CA . GLY A 1 177 ? -5.756 -1.293 18.106 1.00 44.81 177 GLY A CA 1
ATOM 1400 C C . GLY A 1 177 ? -5.514 -0.738 19.517 1.00 44.81 177 GLY A C 1
ATOM 1401 O O . GLY A 1 177 ? -5.143 0.428 19.630 1.00 44.81 177 GLY A O 1
ATOM 1402 N N . GLU A 1 178 ? -5.702 -1.520 20.588 1.00 37.34 178 GLU A N 1
ATOM 1403 C CA . GLU A 1 178 ? -5.615 -1.018 21.976 1.00 37.34 178 GLU A CA 1
ATOM 1404 C C . GLU A 1 178 ? -4.257 -1.236 22.673 1.00 37.34 178 GLU A C 1
ATOM 1406 O O . GLU A 1 178 ? -4.105 -0.934 23.854 1.00 37.34 178 GLU A O 1
ATOM 1411 N N . SER A 1 179 ? -3.212 -1.709 21.987 1.00 37.50 179 SER A N 1
ATOM 1412 C CA . SER A 1 179 ? -1.924 -2.005 22.641 1.00 37.50 179 SER A CA 1
ATOM 1413 C C . SER A 1 179 ? -0.719 -1.302 22.015 1.00 37.50 179 SER A C 1
ATOM 1415 O O . SER A 1 179 ? 0.021 -1.896 21.236 1.00 37.50 179 SER A O 1
ATOM 1417 N N . ARG A 1 180 ? -0.486 -0.050 22.444 1.00 37.53 180 ARG A N 1
ATOM 1418 C CA . ARG A 1 180 ? 0.780 0.475 23.025 1.00 37.53 180 ARG A CA 1
ATOM 1419 C C . ARG A 1 180 ? 0.797 2.011 23.026 1.00 37.53 180 ARG A C 1
ATOM 1421 O O . ARG A 1 180 ? 1.662 2.643 22.428 1.00 37.53 180 ARG A O 1
ATOM 1428 N N . VAL A 1 181 ? -0.084 2.627 23.814 1.00 34.50 181 VAL A N 1
ATOM 1429 C CA . VAL A 1 181 ? 0.297 3.891 24.458 1.00 34.50 181 VAL A CA 1
ATOM 1430 C C . VAL A 1 181 ? 1.239 3.499 25.592 1.00 34.50 181 VAL A C 1
ATOM 1432 O O . VAL A 1 181 ? 0.804 3.000 26.629 1.00 34.50 181 VAL A O 1
ATOM 1435 N N . GLN A 1 182 ? 2.549 3.662 25.393 1.00 35.66 182 GLN A N 1
ATOM 1436 C CA . GLN A 1 182 ? 3.474 3.693 26.522 1.00 35.66 182 GLN A CA 1
ATOM 1437 C C . GLN A 1 182 ? 3.071 4.886 27.398 1.00 35.66 182 GLN A C 1
ATOM 1439 O O . GLN A 1 182 ? 3.485 6.017 27.152 1.00 35.66 182 GLN A O 1
ATOM 1444 N N . LYS A 1 183 ? 2.253 4.647 28.430 1.00 34.56 183 LYS A N 1
ATOM 1445 C CA . LYS A 1 183 ? 2.171 5.553 29.576 1.00 34.56 183 LYS A CA 1
ATOM 1446 C C . LYS A 1 183 ? 3.575 5.603 30.170 1.00 34.56 183 LYS A C 1
ATOM 1448 O O . LYS A 1 183 ? 3.982 4.695 30.890 1.00 34.56 183 LYS A O 1
ATOM 1453 N N . LYS A 1 184 ? 4.332 6.656 29.851 1.00 35.62 184 LYS A N 1
ATOM 1454 C CA . LYS A 1 184 ? 5.431 7.093 30.709 1.00 35.62 184 LYS A CA 1
ATOM 1455 C C . LYS A 1 184 ? 4.812 7.351 32.078 1.00 35.62 184 LYS A C 1
ATOM 1457 O O . LYS A 1 184 ? 4.109 8.339 32.263 1.00 35.62 184 LYS A O 1
ATOM 1462 N N . SER A 1 185 ? 5.039 6.431 33.009 1.00 36.69 185 SER A N 1
ATOM 1463 C CA . SER A 1 185 ? 4.890 6.715 34.427 1.00 36.69 185 SER A CA 1
ATOM 1464 C C . SER A 1 185 ? 5.922 7.792 34.761 1.00 36.69 185 SER A C 1
ATOM 1466 O O . SER A 1 185 ? 7.115 7.517 34.851 1.00 36.69 185 SER A O 1
ATOM 1468 N N . GLN A 1 186 ? 5.477 9.046 34.810 1.00 37.81 186 GLN A N 1
ATOM 1469 C CA . GLN A 1 186 ? 6.128 10.078 35.604 1.00 37.81 186 GLN A CA 1
ATOM 1470 C C . GLN A 1 186 ? 5.438 10.056 36.961 1.00 37.81 186 GLN A C 1
ATOM 1472 O O . GLN A 1 186 ? 4.549 10.857 37.236 1.00 37.81 186 GLN A O 1
ATOM 1477 N N . ASP A 1 187 ? 5.833 9.090 37.780 1.00 39.88 187 ASP A N 1
ATOM 1478 C CA . ASP A 1 187 ? 5.775 9.272 39.219 1.00 39.88 187 ASP A CA 1
ATOM 1479 C C . ASP A 1 187 ? 7.072 9.970 39.646 1.00 39.88 187 ASP A C 1
ATOM 1481 O O . ASP A 1 187 ? 8.154 9.644 39.150 1.00 39.88 187 ASP A O 1
ATOM 1485 N N . GLY A 1 188 ? 6.954 10.979 40.503 1.00 35.22 188 GLY A N 1
ATOM 1486 C CA . GLY A 1 188 ? 8.101 11.753 40.975 1.00 35.22 188 GLY A CA 1
ATOM 1487 C C . GLY A 1 188 ? 7.904 13.266 40.995 1.00 35.22 188 GLY A C 1
ATOM 1488 O O . GLY A 1 188 ? 8.704 14.009 40.430 1.00 35.22 188 GLY A O 1
ATOM 1489 N N . ARG A 1 189 ? 6.881 13.752 41.706 1.00 43.50 189 ARG A N 1
ATOM 1490 C CA . ARG A 1 189 ? 6.979 15.051 42.391 1.00 43.50 189 ARG A CA 1
ATOM 1491 C C . ARG A 1 189 ? 6.506 14.925 43.833 1.00 43.50 189 ARG A C 1
ATOM 1493 O O . ARG A 1 189 ? 5.308 14.831 44.073 1.00 43.50 189 ARG A O 1
ATOM 1500 N N . ARG A 1 190 ? 7.464 15.026 44.756 1.00 34.47 190 ARG A N 1
ATOM 1501 C CA . ARG A 1 190 ? 7.462 15.829 45.999 1.00 34.47 190 ARG A CA 1
ATOM 1502 C C . ARG A 1 190 ? 8.845 15.624 46.636 1.00 34.47 190 ARG A C 1
ATOM 1504 O O . ARG A 1 190 ? 9.247 14.490 46.837 1.00 34.47 190 ARG A O 1
ATOM 1511 N N . LEU A 1 191 ? 9.708 16.642 46.656 1.00 38.75 191 LEU A N 1
ATOM 1512 C CA . LEU A 1 191 ? 9.794 17.646 47.727 1.00 38.75 191 LEU A CA 1
ATOM 1513 C C . LEU A 1 191 ? 9.865 16.991 49.113 1.00 38.75 191 LEU A C 1
ATOM 1515 O O . LEU A 1 191 ? 8.827 16.826 49.746 1.00 38.75 191 LEU A O 1
ATOM 1519 N N . CYS A 1 192 ? 11.089 16.647 49.518 1.00 40.31 192 CYS A N 1
ATOM 1520 C CA . CYS A 1 192 ? 11.754 17.032 50.766 1.00 40.31 192 CYS A CA 1
ATOM 1521 C C . CYS A 1 192 ? 13.260 17.079 50.477 1.00 40.31 192 CYS A C 1
ATOM 1523 O O . CYS A 1 192 ? 13.722 16.208 49.705 1.00 40.31 192 CYS A O 1
#